Protein AF-A0A1C6AU62-F1 (afdb_monomer_lite)

Sequence (198 aa):
MIYYNDHFFERFDVLFGKKSSIVAGEEYPLGYFAAEAMELDAVVLEELKKLTQQASQEFDMFLTARTASGAGMAIQALDRAWELVMQLPLYNKIPYREGRGSSVSGIVRELRSDEQKLDRMLTVGTAENETLRRWHGIYDRLADDLQRFRYDTDDMLTDYFEELPSRRPEAYAAAFEACRNPSGRSICRPRTKRILRT

Radius of gyration: 20.96 Å; chains: 1; bounding box: 56×52×52 Å

pLDDT: mean 78.69, std 16.53, range [23.28, 97.0]

Foldseek 3Di:
DDPCPVQLDDDWDWDDDPQWIAGQNDTGGPCPLVLQLLPDDPVLLVVLLVLLQQLLVLVVVCLVVVDPVSLVSNLVSQLVSVVSVCVHRSNVRHDDDPPDGDSNSVVSVVCNVDVVLSVLCPDPPHPNVVVVVVVSVCSNCVSVVSVVSNVVVVLQCCQQPVPFPDPDPVSVSVLVVLVVDPPSVPRGDGDPPPPPDD

Structure (mmCIF, N/CA/C/O backbone):
data_AF-A0A1C6AU62-F1
#
_entry.id   AF-A0A1C6AU62-F1
#
loop_
_atom_site.group_PDB
_atom_site.id
_atom_site.type_symbol
_atom_site.label_atom_id
_atom_site.label_alt_id
_atom_site.label_comp_id
_atom_site.label_asym_id
_atom_site.label_entity_id
_atom_site.label_seq_id
_atom_site.pdbx_PDB_ins_code
_atom_site.Cartn_x
_atom_site.Cartn_y
_atom_site.Cartn_z
_atom_site.occupancy
_atom_site.B_iso_or_equiv
_atom_site.auth_seq_id
_atom_site.auth_comp_id
_atom_site.auth_asym_id
_atom_site.auth_atom_id
_atom_site.pdbx_PDB_model_num
ATOM 1 N N . MET A 1 1 ? -12.171 -11.028 -22.641 1.00 24.17 1 MET A N 1
ATOM 2 C CA . MET A 1 1 ? -10.867 -11.699 -22.462 1.00 24.17 1 MET A CA 1
ATOM 3 C C . MET A 1 1 ? -10.330 -11.229 -21.117 1.00 24.17 1 MET A C 1
ATOM 5 O O . MET A 1 1 ? -10.070 -10.044 -20.983 1.00 24.17 1 MET A O 1
ATOM 9 N N . ILE A 1 2 ? -10.327 -12.089 -20.095 1.00 23.28 2 ILE A N 1
ATOM 10 C CA . ILE A 1 2 ? -9.870 -11.739 -18.740 1.00 23.28 2 ILE A CA 1
ATOM 11 C C . ILE A 1 2 ? -8.409 -12.171 -18.664 1.00 23.28 2 ILE A C 1
ATOM 13 O O . ILE A 1 2 ? -8.118 -13.364 -18.678 1.00 23.28 2 ILE A O 1
ATOM 17 N N . TYR A 1 3 ? -7.497 -11.203 -18.682 1.00 33.25 3 TYR A N 1
ATOM 18 C CA . TYR A 1 3 ? -6.073 -11.462 -18.524 1.00 33.25 3 TYR A CA 1
ATOM 19 C C . TYR A 1 3 ? -5.795 -11.620 -17.025 1.00 33.25 3 TYR A C 1
ATOM 21 O O . TYR A 1 3 ? -5.756 -10.642 -16.280 1.00 33.25 3 TYR A O 1
ATOM 29 N N . TYR A 1 4 ? -5.686 -12.865 -16.567 1.00 35.50 4 TYR A N 1
ATOM 30 C CA . TYR A 1 4 ? -5.306 -13.184 -15.194 1.00 35.50 4 TYR A CA 1
ATOM 31 C C . TYR A 1 4 ? -3.801 -12.978 -15.032 1.00 35.50 4 TYR A C 1
ATOM 33 O O . TYR A 1 4 ? -3.006 -13.884 -15.262 1.00 35.50 4 TYR A O 1
ATOM 41 N N . ASN A 1 5 ? -3.399 -11.769 -14.641 1.00 39.16 5 ASN A N 1
ATOM 42 C CA . ASN A 1 5 ? -2.033 -11.501 -14.200 1.00 39.16 5 ASN A CA 1
ATOM 43 C C . ASN A 1 5 ? -1.899 -11.802 -12.693 1.00 39.16 5 ASN A C 1
ATOM 45 O O . ASN A 1 5 ? -1.511 -10.950 -11.898 1.00 39.16 5 ASN A O 1
ATOM 49 N N . ASP A 1 6 ? -2.301 -13.013 -12.300 1.00 47.19 6 ASP A N 1
ATOM 50 C CA . ASP A 1 6 ? -2.429 -13.466 -10.904 1.00 47.19 6 ASP A CA 1
ATOM 51 C C . ASP A 1 6 ? -1.098 -13.927 -10.289 1.00 47.19 6 ASP A C 1
ATOM 53 O O . ASP A 1 6 ? -1.059 -14.400 -9.157 1.00 47.19 6 ASP A O 1
ATOM 57 N N . HIS A 1 7 ? 0.005 -13.822 -11.033 1.00 49.00 7 HIS A N 1
ATOM 58 C CA . HIS A 1 7 ? 1.317 -14.296 -10.587 1.00 49.00 7 HIS A CA 1
ATOM 59 C C . HIS A 1 7 ? 2.214 -13.205 -10.000 1.00 49.00 7 HIS A C 1
ATOM 61 O O . HIS A 1 7 ? 3.145 -13.539 -9.273 1.00 49.00 7 HIS A O 1
ATOM 67 N N . PHE A 1 8 ? 1.936 -11.926 -10.270 1.00 50.69 8 PHE A N 1
ATOM 68 C CA . PHE A 1 8 ? 2.782 -10.826 -9.789 1.00 50.69 8 PHE A CA 1
ATOM 69 C C . PHE A 1 8 ? 2.340 -10.231 -8.463 1.00 50.69 8 PHE A C 1
ATOM 71 O O . PHE A 1 8 ? 3.161 -9.689 -7.731 1.00 50.69 8 PHE A O 1
ATOM 78 N N . PHE A 1 9 ? 1.042 -10.279 -8.178 1.00 58.62 9 PHE A N 1
ATOM 79 C CA . PHE A 1 9 ? 0.461 -9.528 -7.077 1.00 58.62 9 PHE A CA 1
ATOM 80 C C . PHE A 1 9 ? -0.228 -10.488 -6.138 1.00 58.62 9 PHE A C 1
ATOM 82 O O . PHE A 1 9 ? -1.177 -11.174 -6.519 1.00 58.62 9 PHE A O 1
ATOM 89 N N . GLU A 1 10 ? 0.261 -10.526 -4.905 1.00 63.56 10 GLU A N 1
ATOM 90 C CA . GLU A 1 10 ? -0.444 -11.205 -3.836 1.00 63.56 10 GLU A CA 1
ATOM 91 C C . GLU A 1 10 ? -1.793 -10.527 -3.642 1.00 63.56 10 GLU A C 1
ATOM 93 O O . GLU A 1 10 ? -1.899 -9.317 -3.434 1.00 63.56 10 GLU A O 1
ATOM 98 N N . ARG A 1 11 ? -2.841 -11.330 -3.790 1.00 67.75 11 ARG A N 1
ATOM 99 C CA . ARG A 1 11 ? -4.204 -10.932 -3.492 1.00 67.75 11 ARG A CA 1
ATOM 100 C C . ARG A 1 11 ? -4.603 -11.591 -2.196 1.00 67.75 11 ARG A C 1
ATOM 102 O O . ARG A 1 11 ? -4.317 -12.765 -1.969 1.00 67.75 11 ARG A O 1
ATOM 109 N N . PHE A 1 12 ? -5.299 -10.826 -1.386 1.00 75.12 12 PHE A N 1
ATOM 110 C CA . PHE A 1 12 ? -5.992 -11.323 -0.223 1.00 75.12 12 PHE A CA 1
ATOM 111 C C . PHE A 1 12 ? -7.409 -10.773 -0.271 1.00 75.12 12 PHE A C 1
ATOM 113 O O . PHE A 1 12 ? -7.645 -9.667 -0.762 1.00 75.12 12 PHE A O 1
ATOM 120 N N . ASP A 1 13 ? -8.339 -11.559 0.248 1.00 79.31 13 ASP A N 1
ATOM 121 C CA . ASP A 1 13 ? -9.727 -11.155 0.366 1.00 79.31 13 ASP A CA 1
ATOM 122 C C . ASP A 1 13 ? -10.016 -10.756 1.810 1.00 79.31 13 ASP A C 1
ATOM 124 O O . ASP A 1 13 ? -9.554 -11.390 2.764 1.00 79.31 13 ASP A O 1
ATOM 128 N N . VAL A 1 14 ? -10.812 -9.700 1.958 1.00 83.38 14 VAL A N 1
ATOM 129 C CA . VAL A 1 14 ? -11.384 -9.288 3.237 1.00 83.38 14 VAL A CA 1
ATOM 130 C C . VAL A 1 14 ? -12.896 -9.343 3.105 1.00 83.38 14 VAL A C 1
ATOM 132 O O . VAL A 1 14 ? -13.476 -8.671 2.250 1.00 83.38 14 VAL A O 1
ATOM 135 N N . LEU A 1 15 ? -13.547 -10.140 3.950 1.00 87.38 15 LEU A N 1
ATOM 136 C CA . LEU A 1 15 ? -15.006 -10.225 3.976 1.00 87.38 15 LEU A CA 1
ATOM 137 C C . LEU A 1 15 ? -15.541 -9.280 5.047 1.00 87.38 15 LEU A C 1
ATOM 139 O O . LEU A 1 15 ? -15.222 -9.435 6.221 1.00 87.38 15 LEU A O 1
ATOM 143 N N . PHE A 1 16 ? -16.380 -8.321 4.661 1.00 86.44 16 PHE A N 1
ATOM 144 C CA . PHE A 1 16 ? -16.980 -7.369 5.596 1.00 86.44 16 PHE A CA 1
ATOM 145 C C . PHE A 1 16 ? -18.380 -7.819 6.022 1.00 86.44 16 PHE A C 1
ATOM 147 O O . PHE A 1 16 ? -19.302 -7.913 5.211 1.00 86.44 16 PHE A O 1
ATOM 154 N N . GLY A 1 17 ? -18.543 -8.076 7.317 1.00 83.06 17 GLY A N 1
ATOM 155 C CA . GLY A 1 17 ? -19.823 -8.287 7.979 1.00 83.06 17 GLY A CA 1
ATOM 156 C C . GLY A 1 17 ? -20.376 -6.999 8.600 1.00 83.06 17 GLY A C 1
ATOM 157 O O . GLY A 1 17 ? -19.818 -5.912 8.476 1.00 83.06 17 GLY A O 1
ATOM 158 N N . LYS A 1 18 ? -21.502 -7.110 9.319 1.00 80.75 18 LYS A N 1
ATOM 159 C CA . LYS A 1 18 ? -22.132 -5.950 9.986 1.00 80.75 18 LYS A CA 1
ATOM 160 C C . LYS A 1 18 ? -21.333 -5.413 11.178 1.00 80.75 18 LYS A C 1
ATOM 162 O O . LYS A 1 18 ? -21.496 -4.244 11.512 1.00 80.75 18 LYS A O 1
ATOM 167 N N . LYS A 1 19 ? -20.574 -6.279 11.853 1.00 82.88 19 LYS A N 1
ATOM 168 C CA . LYS A 1 19 ? -19.853 -5.982 13.106 1.00 82.88 19 LYS A CA 1
ATOM 169 C C . LYS A 1 19 ? -18.391 -6.421 13.082 1.00 82.88 19 LYS A C 1
ATOM 171 O O . LYS A 1 19 ? -17.657 -6.127 14.019 1.00 82.88 19 LYS A O 1
ATOM 176 N N . SER A 1 20 ? -17.981 -7.107 12.026 1.00 87.62 20 SER A N 1
ATOM 177 C CA . SER A 1 20 ? -16.675 -7.736 11.918 1.00 87.62 20 SER A CA 1
ATOM 178 C C . SER A 1 20 ? -16.180 -7.744 10.479 1.00 87.62 20 SER A C 1
ATOM 180 O O . SER A 1 20 ? -16.952 -7.555 9.536 1.00 87.62 20 SER A O 1
ATOM 182 N N . SER A 1 21 ? -14.883 -7.960 10.324 1.00 89.12 21 SER A N 1
ATOM 183 C CA . SER A 1 21 ? -14.219 -8.286 9.069 1.00 89.12 21 SER A CA 1
ATOM 184 C C . SER A 1 21 ? -13.483 -9.611 9.227 1.00 89.12 21 SER A C 1
ATOM 186 O O . SER A 1 21 ? -12.813 -9.804 10.238 1.00 89.12 21 SER A O 1
ATOM 188 N N . ILE A 1 22 ? -13.569 -10.493 8.236 1.00 90.25 22 ILE A N 1
ATOM 189 C CA . ILE A 1 22 ? -12.797 -11.736 8.200 1.00 90.25 22 ILE A CA 1
ATOM 190 C C . ILE A 1 22 ? -11.578 -11.512 7.311 1.00 90.25 22 ILE A C 1
ATOM 192 O O . ILE A 1 22 ? -11.728 -11.151 6.141 1.00 90.25 22 ILE A O 1
ATOM 196 N N . VAL A 1 23 ? -10.390 -11.732 7.867 1.00 88.81 23 VAL A N 1
ATOM 197 C CA . VAL A 1 23 ? -9.098 -11.618 7.181 1.00 88.81 23 VAL A CA 1
ATOM 198 C C . VAL A 1 23 ? -8.341 -12.913 7.409 1.00 88.81 23 VAL A C 1
ATOM 200 O O . VAL A 1 23 ? -8.191 -13.341 8.547 1.00 88.81 23 VAL A O 1
ATOM 203 N N . ALA A 1 24 ? -7.881 -13.548 6.329 1.00 85.81 24 ALA A N 1
ATOM 204 C CA . ALA A 1 24 ? -7.150 -14.816 6.400 1.00 85.81 24 ALA A CA 1
ATOM 205 C C . ALA A 1 24 ? -7.873 -15.941 7.178 1.00 85.81 24 ALA A C 1
ATOM 207 O O . ALA A 1 24 ? -7.235 -16.815 7.752 1.00 85.81 24 ALA A O 1
ATOM 208 N N . GLY A 1 25 ? -9.211 -15.932 7.181 1.00 86.62 25 GLY A N 1
ATOM 209 C CA . GLY A 1 25 ? -10.031 -16.906 7.911 1.00 86.62 25 GLY A CA 1
ATOM 210 C C . GLY A 1 25 ? -10.302 -16.546 9.375 1.00 86.62 25 GLY A C 1
ATOM 211 O O . GLY A 1 25 ? -11.155 -17.178 9.989 1.00 86.62 25 GLY A O 1
ATOM 212 N N . GLU A 1 26 ? -9.662 -15.500 9.899 1.00 91.00 26 GLU A N 1
ATOM 213 C CA . GLU A 1 26 ? -9.833 -15.022 11.271 1.00 91.00 26 GLU A CA 1
ATOM 214 C C . GLU A 1 26 ? -10.801 -13.833 11.328 1.00 91.00 26 GLU A C 1
ATOM 216 O O . GLU A 1 26 ? -10.785 -12.954 10.461 1.00 91.00 26 GLU A O 1
ATOM 221 N N . GLU A 1 27 ? -11.660 -13.796 12.349 1.00 93.50 27 GLU A N 1
ATOM 222 C CA . GLU A 1 27 ? -12.654 -12.736 12.540 1.00 93.50 27 GLU A CA 1
ATOM 223 C C . GLU A 1 27 ? -12.108 -11.608 13.430 1.00 93.50 27 GLU A C 1
ATOM 225 O O . GLU A 1 27 ? -11.666 -11.831 14.555 1.00 93.50 27 GLU A O 1
ATOM 230 N N . TYR A 1 28 ? -12.199 -10.371 12.941 1.00 88.94 28 TYR A N 1
ATOM 231 C CA . TYR A 1 28 ? -11.786 -9.158 13.647 1.00 88.94 28 TYR A CA 1
ATOM 232 C C . TYR A 1 28 ? -12.972 -8.204 13.812 1.00 88.94 28 TYR A C 1
ATOM 234 O O . TYR A 1 28 ? -13.786 -8.096 12.892 1.00 88.94 28 TYR A O 1
ATOM 242 N N . PRO A 1 29 ? -13.085 -7.454 14.924 1.00 87.69 29 PRO A N 1
ATOM 243 C CA . PRO A 1 29 ? -14.084 -6.397 15.052 1.00 87.69 29 PRO A CA 1
ATOM 244 C C . PRO A 1 29 ? -13.974 -5.367 13.923 1.00 87.69 29 PRO A C 1
ATOM 246 O O . PRO A 1 29 ? -12.875 -5.006 13.493 1.00 87.69 29 PRO A O 1
ATOM 249 N N . LEU A 1 30 ? -15.111 -4.857 13.447 1.00 82.75 30 LEU A N 1
ATOM 250 C CA . LEU A 1 30 ? -15.108 -3.811 12.427 1.00 82.75 30 LEU A CA 1
ATOM 251 C C . LEU A 1 30 ? -14.364 -2.577 12.961 1.00 82.75 30 LEU A C 1
ATOM 253 O O . LEU A 1 30 ? -14.627 -2.119 14.069 1.00 82.75 30 LEU A O 1
ATOM 257 N N . GLY A 1 31 ? -13.434 -2.047 12.166 1.00 80.12 31 GLY A N 1
ATOM 258 C CA . GLY A 1 31 ? -12.583 -0.924 12.568 1.00 80.12 31 GLY A CA 1
ATOM 259 C C . GLY A 1 31 ? -11.305 -1.319 13.314 1.00 80.12 31 GLY A C 1
ATOM 260 O O . GLY A 1 31 ? -10.477 -0.445 13.539 1.00 80.12 31 GLY A O 1
ATOM 261 N N . TYR A 1 32 ? -11.086 -2.605 13.625 1.00 84.38 32 TYR A N 1
ATOM 262 C CA . TYR A 1 32 ? -9.860 -3.079 14.282 1.00 84.38 32 TYR A CA 1
ATOM 263 C C . TYR A 1 32 ? -8.587 -2.626 13.545 1.00 84.38 32 TYR A C 1
ATOM 265 O O . TYR A 1 32 ? -7.752 -1.935 14.117 1.00 84.38 32 TYR A O 1
ATOM 273 N N . PHE A 1 33 ? -8.476 -2.915 12.245 1.00 88.56 33 PHE A N 1
ATOM 274 C CA . PHE A 1 33 ? -7.304 -2.519 11.451 1.00 88.56 33 PHE A CA 1
ATOM 275 C C . PHE A 1 33 ? -7.169 -1.007 11.264 1.00 88.56 33 PHE A C 1
ATOM 277 O O . PHE A 1 33 ? -6.055 -0.509 11.139 1.00 88.56 33 PHE A O 1
ATOM 284 N N . ALA A 1 34 ? -8.288 -0.277 11.262 1.00 86.50 34 ALA A N 1
ATOM 285 C CA . ALA A 1 34 ? -8.260 1.179 11.228 1.00 86.50 34 ALA A CA 1
ATOM 286 C C . ALA A 1 34 ? -7.656 1.730 12.525 1.00 86.50 34 ALA A C 1
ATOM 288 O O . ALA A 1 34 ? -6.766 2.566 12.459 1.00 86.50 34 ALA A O 1
ATOM 289 N N . ALA A 1 35 ? -8.077 1.217 13.687 1.00 84.75 35 ALA A N 1
ATOM 290 C CA . ALA A 1 35 ? -7.512 1.599 14.979 1.00 84.75 35 ALA A CA 1
ATOM 291 C C . ALA A 1 35 ? -6.010 1.281 15.058 1.00 84.75 35 ALA A C 1
ATOM 293 O O . ALA A 1 35 ? -5.222 2.152 15.401 1.00 84.75 35 ALA A O 1
ATOM 294 N N . GLU A 1 36 ? -5.596 0.082 14.643 1.00 88.69 36 GLU A N 1
ATOM 295 C CA . GLU A 1 36 ? -4.174 -0.287 14.577 1.00 88.69 36 GLU A CA 1
ATOM 296 C C . GLU A 1 36 ? -3.375 0.647 13.649 1.00 88.69 36 GLU A C 1
ATOM 298 O O . GLU A 1 36 ? -2.263 1.053 13.977 1.00 88.69 36 GLU A O 1
ATOM 303 N N . ALA A 1 37 ? -3.939 1.041 12.500 1.00 90.56 37 ALA A N 1
ATOM 304 C CA . ALA A 1 37 ? -3.300 1.994 11.592 1.00 90.56 37 ALA A CA 1
ATOM 305 C C . ALA A 1 37 ? -3.186 3.407 12.190 1.00 90.56 37 ALA A C 1
ATOM 307 O O . ALA A 1 37 ? -2.226 4.121 11.892 1.00 90.56 37 ALA A O 1
ATOM 308 N N . MET A 1 38 ? -4.130 3.814 13.044 1.00 87.75 38 MET A N 1
ATOM 309 C CA . MET A 1 38 ? -4.076 5.101 13.746 1.00 87.75 38 MET A CA 1
ATOM 310 C C . MET A 1 38 ? -2.950 5.161 14.783 1.00 87.75 38 MET A C 1
ATOM 312 O O . MET A 1 38 ? -2.370 6.232 14.965 1.00 87.75 38 MET A O 1
ATOM 316 N N . GLU A 1 39 ? -2.600 4.027 15.392 1.00 88.31 39 GLU A N 1
ATOM 317 C CA . GLU A 1 39 ? -1.544 3.898 16.409 1.00 88.31 39 GLU A CA 1
ATOM 318 C C . GLU A 1 39 ? -0.129 3.747 15.819 1.00 88.31 39 GLU A C 1
ATOM 320 O O . GLU A 1 39 ? 0.851 3.664 16.558 1.00 88.31 39 GLU A O 1
ATOM 325 N N . LEU A 1 40 ? 0.016 3.729 14.488 1.00 89.94 40 LEU A N 1
ATOM 326 C CA . LEU A 1 40 ? 1.333 3.659 13.854 1.00 89.94 40 LEU A CA 1
ATOM 327 C C . LEU A 1 40 ? 2.200 4.874 14.205 1.00 89.94 40 LEU A C 1
ATOM 329 O O . LEU A 1 40 ? 1.793 6.031 14.036 1.00 89.94 40 LEU A O 1
ATOM 333 N N . ASP A 1 41 ? 3.440 4.607 14.614 1.00 90.75 41 ASP A N 1
ATOM 334 C CA . ASP A 1 41 ? 4.440 5.645 14.854 1.00 90.75 41 ASP A CA 1
ATOM 335 C C . ASP A 1 41 ? 4.717 6.431 13.558 1.00 90.75 41 ASP A C 1
ATOM 337 O O . ASP A 1 41 ? 4.787 5.865 12.461 1.00 90.75 41 ASP A O 1
ATOM 341 N N . ALA A 1 42 ? 4.885 7.748 13.679 1.00 90.19 42 ALA A N 1
ATOM 342 C CA . ALA A 1 42 ? 5.293 8.606 12.574 1.00 90.19 42 ALA A CA 1
ATOM 343 C C . ALA A 1 42 ? 6.613 8.132 11.942 1.00 90.19 42 ALA A C 1
ATOM 345 O O . ALA A 1 42 ? 6.739 8.155 10.719 1.00 90.19 42 ALA A O 1
ATOM 346 N N . VAL A 1 43 ? 7.546 7.605 12.745 1.00 94.56 43 VAL A N 1
ATOM 347 C CA . VAL A 1 43 ? 8.831 7.070 12.266 1.00 94.56 43 VAL A CA 1
ATOM 348 C C . VAL A 1 43 ? 8.632 5.900 11.295 1.00 94.56 43 VAL A C 1
ATOM 350 O O . VAL A 1 43 ? 9.360 5.782 10.310 1.00 94.56 43 VAL A O 1
ATOM 353 N N . VAL A 1 44 ? 7.619 5.053 11.522 1.00 93.88 44 VAL A N 1
ATOM 354 C CA . VAL A 1 44 ? 7.297 3.936 10.617 1.00 93.88 44 VAL A CA 1
ATOM 355 C C . VAL A 1 44 ? 6.787 4.457 9.274 1.00 93.88 44 VAL A C 1
ATOM 357 O O . VAL A 1 44 ? 7.181 3.936 8.232 1.00 93.88 44 VAL A O 1
ATOM 360 N N . LEU A 1 45 ? 5.951 5.502 9.275 1.00 92.50 45 LEU A N 1
ATOM 361 C CA . LEU A 1 45 ? 5.456 6.115 8.038 1.00 92.50 45 LEU A CA 1
ATOM 362 C C . LEU A 1 45 ? 6.565 6.817 7.248 1.00 92.50 45 LEU A C 1
ATOM 364 O O . LEU A 1 45 ? 6.598 6.716 6.021 1.00 92.50 45 LEU A O 1
ATOM 368 N N . GLU A 1 46 ? 7.477 7.507 7.935 1.00 95.44 46 GLU A N 1
ATOM 369 C CA . GLU A 1 46 ? 8.624 8.168 7.307 1.00 95.44 46 GLU A CA 1
ATOM 370 C C . GLU A 1 46 ? 9.575 7.158 6.653 1.00 95.44 46 GLU A C 1
ATOM 372 O O . GLU A 1 46 ? 9.962 7.338 5.494 1.00 95.44 46 GLU A O 1
ATOM 377 N N . GLU A 1 47 ? 9.915 6.068 7.351 1.00 97.00 47 GLU A N 1
ATOM 378 C CA . GLU A 1 47 ? 10.756 5.015 6.771 1.00 97.00 47 GLU A CA 1
ATOM 379 C C . GLU A 1 47 ? 10.019 4.285 5.641 1.00 97.00 47 GLU A C 1
ATOM 381 O O . GLU A 1 47 ? 10.627 4.038 4.601 1.00 97.00 47 GLU A O 1
ATOM 386 N N . LEU A 1 48 ? 8.712 4.019 5.766 1.00 95.38 48 LEU A N 1
ATOM 387 C CA . LEU A 1 48 ? 7.919 3.441 4.676 1.00 95.38 48 LEU A CA 1
ATOM 388 C C . LEU A 1 48 ? 7.983 4.314 3.425 1.00 95.38 48 LEU A C 1
ATOM 390 O O . LEU A 1 48 ? 8.306 3.804 2.357 1.00 95.38 48 LEU A O 1
ATOM 394 N N . LYS A 1 49 ? 7.756 5.624 3.563 1.00 95.62 49 LYS A N 1
ATOM 395 C CA . LYS A 1 49 ? 7.829 6.578 2.451 1.00 95.62 49 LYS A CA 1
ATOM 396 C C . LYS A 1 49 ? 9.197 6.575 1.783 1.00 95.62 49 LYS A C 1
ATOM 398 O O . LYS A 1 49 ? 9.295 6.521 0.560 1.00 95.62 49 LYS A O 1
ATOM 403 N N . LYS A 1 50 ? 10.261 6.619 2.580 1.00 96.38 50 LYS A N 1
ATOM 404 C CA . LYS A 1 50 ? 11.636 6.584 2.077 1.00 96.38 50 LYS A CA 1
ATOM 405 C C . LYS A 1 50 ? 11.926 5.289 1.318 1.00 96.38 50 LYS A C 1
ATOM 407 O O . LYS A 1 50 ? 12.513 5.336 0.238 1.00 96.38 50 LYS A O 1
ATOM 412 N N . LEU A 1 51 ? 11.523 4.142 1.865 1.00 95.75 51 LEU A N 1
ATOM 413 C CA . LEU A 1 51 ? 11.774 2.840 1.254 1.00 95.75 51 LEU A CA 1
ATOM 414 C C . LEU A 1 51 ? 10.957 2.633 -0.024 1.00 95.75 51 LEU A C 1
ATOM 416 O O . LEU A 1 51 ? 11.520 2.169 -1.014 1.00 95.75 51 LEU A O 1
ATOM 420 N N . THR A 1 52 ? 9.675 3.011 -0.049 1.00 93.31 52 THR A N 1
ATOM 421 C CA . THR A 1 52 ? 8.852 2.890 -1.263 1.00 93.31 52 THR A CA 1
ATOM 422 C C . THR A 1 52 ? 9.334 3.827 -2.368 1.00 93.31 52 THR A C 1
ATOM 424 O O . THR A 1 52 ? 9.406 3.403 -3.518 1.00 93.31 52 THR A O 1
ATOM 427 N N . GLN A 1 53 ? 9.764 5.051 -2.034 1.00 94.44 53 GLN A N 1
ATOM 428 C CA . GLN A 1 53 ? 10.373 5.976 -2.999 1.00 94.44 53 GLN A CA 1
ATOM 429 C C . GLN A 1 53 ? 11.692 5.443 -3.564 1.00 94.44 53 GLN A C 1
ATOM 431 O O . GLN A 1 53 ? 11.916 5.509 -4.771 1.00 94.44 53 GLN A O 1
ATOM 436 N N . GLN A 1 54 ? 12.563 4.895 -2.713 1.00 95.25 54 GLN A N 1
ATOM 437 C CA . GLN A 1 54 ? 13.811 4.290 -3.174 1.00 95.25 54 GLN A CA 1
ATOM 438 C C . GLN A 1 54 ? 13.534 3.086 -4.085 1.00 95.25 54 GLN A C 1
ATOM 440 O O . GLN A 1 54 ? 14.135 2.964 -5.148 1.00 95.25 54 GLN A O 1
ATOM 445 N N . ALA A 1 55 ? 12.602 2.214 -3.700 1.00 93.12 55 ALA A N 1
ATOM 446 C CA . ALA A 1 55 ? 12.217 1.061 -4.505 1.00 93.12 55 ALA A CA 1
ATOM 447 C C . ALA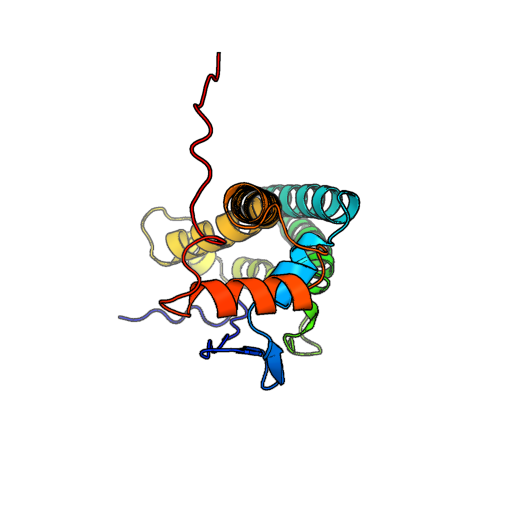 A 1 55 ? 11.635 1.464 -5.869 1.00 93.12 55 ALA A C 1
ATOM 449 O O . ALA A 1 55 ? 12.001 0.867 -6.878 1.00 93.12 55 ALA A O 1
ATOM 450 N N . SER A 1 56 ? 10.795 2.501 -5.900 1.00 93.12 56 SER A N 1
ATOM 451 C CA . SER A 1 56 ? 10.223 3.100 -7.114 1.00 93.12 56 SER A CA 1
ATOM 452 C C . SER A 1 56 ? 11.321 3.601 -8.066 1.00 93.12 56 SER A C 1
ATOM 454 O O . SER A 1 56 ? 11.377 3.209 -9.232 1.00 93.12 56 SER A O 1
ATOM 456 N N . GLN A 1 57 ? 12.297 4.353 -7.543 1.00 94.75 57 GLN A N 1
ATOM 457 C CA . GLN A 1 57 ? 13.435 4.861 -8.323 1.00 94.75 57 GLN A CA 1
ATOM 458 C C . GLN A 1 57 ? 14.302 3.744 -8.918 1.00 94.75 57 GLN A C 1
ATOM 460 O O . GLN A 1 57 ? 14.645 3.784 -10.101 1.00 94.75 57 GLN A O 1
ATOM 465 N N . GLU A 1 58 ? 14.659 2.742 -8.112 1.00 95.56 58 GLU A N 1
ATOM 466 C CA . GLU A 1 58 ? 15.472 1.612 -8.574 1.00 95.56 58 GLU A CA 1
ATOM 467 C C . GLU A 1 58 ? 14.717 0.756 -9.598 1.00 95.56 58 GLU A C 1
ATOM 469 O O . GLU A 1 58 ? 15.300 0.265 -10.569 1.00 95.56 58 GLU A O 1
ATOM 474 N N . PHE A 1 59 ? 13.403 0.607 -9.420 1.00 92.81 59 PHE A N 1
ATOM 475 C CA . PHE A 1 59 ? 12.557 -0.110 -10.362 1.00 92.81 59 PHE A CA 1
ATOM 476 C C . PHE A 1 59 ? 12.469 0.611 -11.713 1.00 92.81 59 PHE A C 1
ATOM 478 O O . PHE A 1 59 ? 12.713 -0.015 -12.746 1.00 92.81 59 PHE A O 1
ATOM 485 N N . ASP A 1 60 ? 12.230 1.923 -11.728 1.00 92.81 60 ASP A N 1
ATOM 486 C CA . ASP A 1 60 ? 12.232 2.731 -12.955 1.00 92.81 60 ASP A CA 1
ATOM 487 C C . ASP A 1 60 ? 13.597 2.706 -13.663 1.00 92.81 60 ASP A C 1
ATOM 489 O O . ASP A 1 60 ? 13.680 2.602 -14.897 1.00 92.81 60 ASP A O 1
ATOM 493 N N . MET A 1 61 ? 14.688 2.740 -12.889 1.00 93.69 61 MET A N 1
ATOM 494 C CA . MET A 1 61 ? 16.040 2.609 -13.428 1.00 93.69 61 MET A CA 1
ATOM 495 C C . MET A 1 61 ? 16.247 1.241 -14.085 1.00 93.69 61 MET A C 1
ATOM 497 O O . MET A 1 61 ? 16.785 1.171 -15.192 1.00 93.69 61 MET A O 1
ATOM 501 N N . PHE A 1 62 ? 15.781 0.157 -13.458 1.00 92.62 62 PHE A N 1
ATOM 502 C CA . PHE A 1 62 ? 15.804 -1.179 -14.052 1.00 92.62 62 PHE A CA 1
ATOM 503 C C . PHE A 1 62 ? 14.993 -1.247 -15.352 1.00 92.62 62 PHE A C 1
ATOM 505 O O . PHE A 1 62 ? 15.509 -1.747 -16.353 1.00 92.62 62 PHE A O 1
ATOM 512 N N . LEU A 1 63 ? 13.765 -0.721 -15.370 1.00 90.06 63 LEU A N 1
ATOM 513 C CA . LEU A 1 63 ? 12.914 -0.723 -16.566 1.00 90.06 63 LEU A CA 1
ATOM 514 C C . LEU A 1 63 ? 13.561 0.024 -17.743 1.00 90.06 63 LEU A C 1
ATOM 516 O O . LEU A 1 63 ? 13.405 -0.381 -18.898 1.00 90.06 63 LEU A O 1
ATOM 520 N N . THR A 1 64 ? 14.317 1.083 -17.444 1.00 90.81 64 THR A N 1
ATOM 521 C CA . THR A 1 64 ? 15.016 1.903 -18.441 1.00 90.81 64 THR A CA 1
ATOM 522 C C . THR A 1 64 ? 16.316 1.254 -18.917 1.00 90.81 64 THR A C 1
ATOM 524 O O . THR A 1 64 ? 16.539 1.118 -20.118 1.00 90.81 64 THR A O 1
ATOM 527 N N . ALA A 1 65 ? 17.190 0.856 -17.990 1.00 90.50 65 ALA A N 1
ATOM 528 C CA . ALA A 1 65 ? 18.537 0.380 -18.305 1.00 90.50 65 ALA A CA 1
ATOM 529 C C . ALA A 1 65 ? 18.579 -1.106 -18.693 1.00 90.50 65 ALA A C 1
ATOM 531 O O . ALA A 1 65 ? 19.485 -1.526 -19.411 1.00 90.50 65 ALA A O 1
ATOM 532 N N . ARG A 1 66 ? 17.625 -1.907 -18.200 1.00 87.50 66 ARG A N 1
ATOM 533 C CA . ARG A 1 66 ? 17.473 -3.349 -18.466 1.00 87.50 66 ARG A CA 1
ATOM 534 C C . ARG A 1 66 ? 18.724 -4.186 -18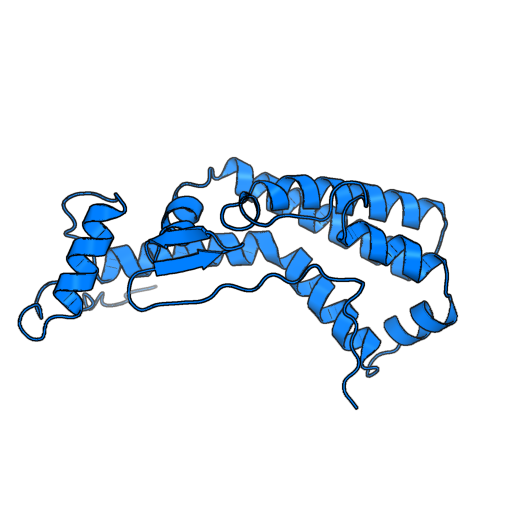.157 1.00 87.50 66 ARG A C 1
ATOM 536 O O . ARG A 1 66 ? 18.926 -5.263 -18.714 1.00 87.50 66 ARG A O 1
ATOM 543 N N . THR A 1 67 ? 19.583 -3.709 -17.256 1.00 88.75 67 THR A N 1
ATOM 544 C CA . THR A 1 67 ? 20.832 -4.390 -16.899 1.00 88.75 67 THR A CA 1
ATOM 545 C C . THR A 1 67 ? 20.628 -5.400 -15.773 1.00 88.75 67 THR A C 1
ATOM 547 O O . THR A 1 67 ? 19.756 -5.259 -14.913 1.00 88.75 67 THR A O 1
ATOM 550 N N . ALA A 1 68 ? 21.490 -6.420 -15.729 1.00 86.38 68 ALA A N 1
ATOM 551 C CA . ALA A 1 68 ? 21.488 -7.397 -14.642 1.00 86.38 68 ALA A CA 1
ATOM 552 C C . ALA A 1 68 ? 21.781 -6.758 -13.270 1.00 86.38 68 ALA A C 1
ATOM 554 O O . ALA A 1 68 ? 21.224 -7.209 -12.270 1.00 86.38 68 ALA A O 1
ATOM 555 N N . SER A 1 69 ? 22.627 -5.722 -13.224 1.00 90.19 69 SER A N 1
ATOM 556 C CA . SER A 1 69 ? 22.916 -4.966 -12.001 1.00 90.19 69 SER A CA 1
ATOM 557 C C . SER A 1 69 ? 21.716 -4.134 -11.549 1.00 90.19 69 SER A C 1
ATOM 559 O O . SER A 1 69 ? 21.350 -4.221 -10.380 1.00 90.19 69 SER A O 1
ATOM 561 N N . GLY A 1 70 ? 21.051 -3.420 -12.466 1.00 91.62 70 GLY A N 1
ATOM 562 C CA . GLY A 1 70 ? 19.831 -2.665 -12.164 1.00 91.62 70 GLY A CA 1
ATOM 563 C C . GLY A 1 70 ? 18.709 -3.567 -11.648 1.00 91.62 70 GLY A C 1
ATOM 564 O O . GLY A 1 70 ? 18.068 -3.252 -10.653 1.00 91.62 70 GLY A O 1
ATOM 565 N N . ALA A 1 71 ? 18.547 -4.756 -12.238 1.00 90.81 71 ALA A N 1
ATOM 566 C CA . ALA A 1 71 ? 17.610 -5.761 -11.733 1.00 90.81 71 ALA A CA 1
ATOM 567 C C . ALA A 1 71 ? 17.930 -6.181 -10.285 1.00 90.81 71 ALA A C 1
ATOM 569 O O . ALA A 1 71 ? 17.029 -6.335 -9.466 1.00 90.81 71 ALA A O 1
ATOM 570 N N . GLY A 1 72 ? 19.214 -6.366 -9.960 1.00 92.12 72 GLY A N 1
ATOM 571 C CA . GLY A 1 72 ? 19.648 -6.702 -8.604 1.00 92.12 72 GLY A CA 1
ATOM 572 C C . GLY A 1 72 ? 19.334 -5.600 -7.591 1.00 92.12 72 GLY A C 1
ATOM 573 O O . GLY A 1 72 ? 18.843 -5.903 -6.506 1.00 92.12 72 GLY A O 1
ATOM 574 N N . MET A 1 73 ? 19.563 -4.337 -7.959 1.00 95.12 73 MET A N 1
ATOM 575 C CA . MET A 1 73 ? 19.264 -3.179 -7.107 1.00 95.12 73 MET A CA 1
ATOM 576 C C . MET A 1 73 ? 17.757 -3.005 -6.890 1.00 95.12 73 MET A C 1
ATOM 578 O O . MET A 1 73 ? 17.320 -2.884 -5.746 1.00 95.12 73 MET A O 1
ATOM 582 N N . ALA A 1 74 ? 16.958 -3.110 -7.956 1.00 93.44 74 ALA A N 1
ATOM 583 C CA . ALA A 1 74 ? 15.501 -3.062 -7.867 1.00 93.44 74 ALA A CA 1
ATOM 584 C C . ALA A 1 74 ? 14.948 -4.162 -6.949 1.00 93.44 74 ALA A C 1
ATOM 586 O O . ALA A 1 74 ? 14.122 -3.878 -6.087 1.00 93.44 74 ALA A O 1
ATOM 587 N N . ILE A 1 75 ? 15.438 -5.403 -7.075 1.00 92.12 75 ILE A N 1
ATOM 588 C CA . ILE A 1 75 ? 15.042 -6.512 -6.189 1.00 92.12 75 ILE A CA 1
ATOM 589 C C . ILE A 1 75 ? 15.342 -6.179 -4.726 1.00 92.12 75 ILE A C 1
ATOM 591 O O . ILE A 1 75 ? 14.457 -6.315 -3.891 1.00 92.12 75 ILE A O 1
ATOM 595 N N . GLN A 1 76 ? 16.556 -5.716 -4.415 1.00 93.00 76 GLN A N 1
ATOM 596 C CA . GLN A 1 76 ? 16.942 -5.398 -3.036 1.00 93.00 76 GLN A CA 1
ATOM 597 C C . GLN A 1 76 ? 16.079 -4.284 -2.434 1.00 93.00 76 GLN A C 1
ATOM 599 O O . GLN A 1 76 ? 15.652 -4.389 -1.284 1.00 93.00 76 GLN A O 1
ATOM 604 N N . ALA A 1 77 ? 15.814 -3.225 -3.200 1.00 94.25 77 ALA A N 1
ATOM 605 C CA . ALA A 1 77 ? 15.006 -2.108 -2.729 1.00 94.25 77 ALA A CA 1
ATOM 606 C C . ALA A 1 77 ? 13.535 -2.513 -2.525 1.00 94.25 77 ALA A C 1
ATOM 608 O O . ALA A 1 77 ? 12.953 -2.197 -1.487 1.00 94.25 77 ALA A O 1
ATOM 609 N N . LEU A 1 78 ? 12.962 -3.271 -3.467 1.00 90.94 78 LEU A N 1
ATOM 610 C CA . LEU A 1 78 ? 11.599 -3.803 -3.375 1.00 90.94 78 LEU A CA 1
ATOM 611 C C . LEU A 1 78 ? 11.435 -4.791 -2.214 1.00 90.94 78 LEU A C 1
ATOM 613 O O . LEU A 1 78 ? 10.440 -4.718 -1.497 1.00 90.94 78 LEU A O 1
ATOM 617 N N . ASP A 1 79 ? 12.398 -5.693 -2.003 1.00 89.69 79 ASP A N 1
ATOM 618 C CA . ASP A 1 79 ? 12.381 -6.644 -0.884 1.00 89.69 79 ASP A CA 1
ATOM 619 C C . ASP A 1 79 ? 12.392 -5.896 0.458 1.00 89.69 79 ASP A C 1
ATOM 621 O O . ASP A 1 79 ? 11.546 -6.149 1.313 1.00 89.69 79 ASP A O 1
ATOM 625 N N . ARG A 1 80 ? 13.284 -4.910 0.616 1.00 92.31 80 ARG A N 1
ATOM 626 C CA . ARG A 1 80 ? 13.398 -4.129 1.855 1.00 92.31 80 ARG A CA 1
ATOM 627 C C . ARG A 1 80 ? 12.139 -3.318 2.163 1.00 92.31 80 ARG A C 1
ATOM 629 O O . ARG A 1 80 ? 11.704 -3.262 3.310 1.00 92.31 80 ARG A O 1
ATOM 636 N N . ALA A 1 81 ? 11.558 -2.667 1.159 1.00 91.94 81 ALA A N 1
ATOM 637 C CA . ALA A 1 81 ? 10.307 -1.941 1.339 1.00 91.94 81 ALA A CA 1
ATOM 638 C C . ALA A 1 81 ? 9.151 -2.908 1.661 1.00 91.94 81 ALA A C 1
ATOM 640 O O . ALA A 1 81 ? 8.351 -2.635 2.556 1.00 91.94 81 ALA A O 1
ATOM 641 N N . TRP A 1 82 ? 9.108 -4.079 1.015 1.00 88.94 82 TRP A N 1
ATOM 642 C CA . TRP A 1 82 ? 8.109 -5.111 1.294 1.00 88.94 82 TRP A CA 1
ATOM 643 C C . TRP A 1 82 ? 8.188 -5.655 2.724 1.00 88.94 82 TRP A C 1
ATOM 645 O O . TRP A 1 82 ? 7.155 -5.795 3.371 1.00 88.94 82 TRP A O 1
ATOM 655 N N . GLU A 1 83 ? 9.386 -5.885 3.265 1.00 90.00 83 GLU A N 1
ATOM 656 C CA . GLU A 1 83 ? 9.573 -6.313 4.661 1.00 90.00 83 GLU A CA 1
ATOM 657 C C . GLU A 1 83 ? 8.921 -5.364 5.676 1.00 90.00 83 GLU A C 1
ATOM 659 O O . GLU A 1 83 ? 8.431 -5.817 6.713 1.00 90.00 83 GLU A O 1
ATOM 664 N N . LEU A 1 84 ? 8.884 -4.060 5.386 1.00 92.38 84 LEU A N 1
ATOM 665 C CA . LEU A 1 84 ? 8.191 -3.088 6.227 1.00 92.38 84 LEU A CA 1
ATOM 666 C C . LEU A 1 84 ? 6.676 -3.101 5.990 1.00 92.38 84 LEU A C 1
ATOM 668 O O . LEU A 1 84 ? 5.912 -3.056 6.952 1.00 92.38 84 LEU A O 1
ATOM 672 N N . VAL A 1 85 ? 6.226 -3.229 4.735 1.00 90.00 85 VAL A N 1
ATOM 673 C CA . VAL A 1 85 ? 4.794 -3.380 4.406 1.00 90.00 85 VAL A CA 1
ATOM 674 C C . VAL A 1 85 ? 4.184 -4.565 5.148 1.00 90.00 85 VAL A C 1
ATOM 676 O O . VAL A 1 85 ? 3.110 -4.446 5.727 1.00 90.00 85 VAL A O 1
ATOM 679 N N . MET A 1 86 ? 4.908 -5.677 5.216 1.00 87.56 86 MET A N 1
ATOM 680 C CA . MET A 1 86 ? 4.514 -6.897 5.923 1.00 87.56 86 MET A CA 1
ATOM 681 C C . MET A 1 86 ? 4.284 -6.709 7.428 1.00 87.56 86 MET A C 1
ATOM 683 O O . MET A 1 86 ? 3.602 -7.520 8.052 1.00 87.56 86 MET A O 1
ATOM 687 N N . GLN A 1 87 ? 4.842 -5.653 8.021 1.00 90.75 87 GLN A N 1
ATOM 688 C CA . GLN A 1 87 ? 4.666 -5.329 9.437 1.00 90.75 87 GLN A CA 1
ATOM 689 C C . GLN A 1 87 ? 3.445 -4.438 9.685 1.00 90.75 87 GLN A C 1
ATOM 691 O O . GLN A 1 87 ? 2.975 -4.360 10.822 1.00 90.75 87 GLN A O 1
ATOM 696 N N . LEU A 1 88 ? 2.910 -3.792 8.642 1.00 91.62 88 LEU A N 1
ATOM 697 C CA . LEU A 1 88 ? 1.756 -2.910 8.763 1.00 91.62 88 LEU A CA 1
ATOM 698 C C . LEU A 1 88 ? 0.507 -3.682 9.231 1.00 91.62 88 LEU A C 1
ATOM 700 O O . LEU A 1 88 ? 0.363 -4.881 8.953 1.00 91.62 88 LEU A O 1
ATOM 704 N N . PRO A 1 89 ? -0.436 -3.001 9.911 1.00 90.69 89 PRO A N 1
ATOM 705 C CA . PRO A 1 89 ? -1.739 -3.564 10.235 1.00 90.69 89 PRO A CA 1
ATOM 706 C C . PRO A 1 89 ? -2.420 -4.102 8.981 1.00 90.69 89 PRO A C 1
ATOM 708 O O . PRO A 1 89 ? -2.218 -3.562 7.895 1.00 90.69 89 PRO A O 1
ATOM 711 N N . LEU A 1 90 ? -3.228 -5.153 9.136 1.00 88.25 90 LEU A N 1
ATOM 712 C CA . LEU A 1 90 ? -3.798 -5.974 8.057 1.00 88.25 90 LEU A CA 1
ATOM 713 C C . LEU A 1 90 ? -2.756 -6.852 7.356 1.00 88.25 90 LEU A C 1
ATOM 715 O O . LEU A 1 90 ? -2.931 -8.068 7.313 1.00 88.25 90 LEU A O 1
ATOM 719 N N . TYR A 1 91 ? -1.661 -6.262 6.871 1.00 87.12 91 TYR A N 1
ATOM 720 C CA . TYR A 1 91 ? -0.603 -6.990 6.170 1.00 87.12 91 TYR A CA 1
ATOM 721 C C . TYR A 1 91 ? 0.020 -8.062 7.060 1.00 87.12 91 TYR A C 1
ATOM 723 O O . TYR A 1 91 ? 0.122 -9.204 6.634 1.00 87.12 91 TYR A O 1
ATOM 731 N N . ASN A 1 92 ? 0.284 -7.768 8.331 1.00 87.62 92 ASN A N 1
ATOM 732 C CA . ASN A 1 92 ? 0.833 -8.742 9.277 1.00 87.62 92 ASN A CA 1
ATOM 733 C C . ASN A 1 92 ? -0.105 -9.915 9.649 1.00 87.62 92 ASN A C 1
ATOM 735 O O . ASN A 1 92 ? 0.305 -10.800 10.401 1.00 87.62 92 ASN A O 1
ATOM 739 N N . LYS A 1 93 ? -1.362 -9.924 9.176 1.00 87.62 93 LYS A N 1
ATOM 740 C CA . LYS A 1 93 ? -2.333 -11.015 9.399 1.00 87.62 93 LYS A CA 1
ATOM 741 C C . LYS A 1 93 ? -2.523 -11.907 8.181 1.00 87.62 93 LYS A C 1
ATOM 743 O O . LYS A 1 93 ? -3.169 -12.946 8.283 1.00 87.62 93 LYS A O 1
ATOM 748 N N . ILE A 1 94 ? -1.996 -11.507 7.031 1.00 83.88 94 ILE A N 1
ATOM 749 C CA . ILE A 1 94 ? -2.162 -12.259 5.795 1.00 83.88 94 ILE A CA 1
ATOM 750 C C . ILE A 1 94 ? -1.072 -13.336 5.735 1.00 83.88 94 ILE A C 1
ATOM 752 O O . ILE A 1 94 ? 0.104 -13.028 5.925 1.00 83.88 94 ILE A O 1
ATOM 756 N N . PRO A 1 95 ? -1.425 -14.608 5.486 1.00 75.94 95 PRO A N 1
ATOM 757 C CA . PRO A 1 95 ? -0.445 -15.656 5.279 1.00 75.94 95 PRO A CA 1
ATOM 758 C C . PRO A 1 95 ? 0.164 -15.483 3.891 1.00 75.94 95 PRO A C 1
ATOM 760 O O . PRO A 1 95 ? -0.476 -15.741 2.870 1.00 75.94 95 PRO A O 1
ATOM 763 N N . TYR A 1 96 ? 1.417 -15.055 3.855 1.00 69.00 96 TYR A N 1
ATOM 764 C CA . TYR A 1 96 ? 2.196 -15.010 2.626 1.00 69.00 96 TYR A CA 1
ATOM 765 C C . TYR A 1 96 ? 2.878 -16.353 2.401 1.00 69.00 96 TYR A C 1
ATOM 767 O O . TYR A 1 96 ? 3.186 -17.082 3.345 1.00 69.00 96 TYR A O 1
ATOM 775 N N . ARG A 1 97 ? 3.068 -16.728 1.134 1.00 58.50 97 ARG A N 1
ATOM 776 C CA . ARG A 1 97 ? 3.551 -18.066 0.782 1.00 58.50 97 ARG A CA 1
ATOM 777 C C . ARG A 1 97 ? 5.017 -18.216 1.219 1.00 58.50 97 ARG A C 1
ATOM 779 O O . ARG 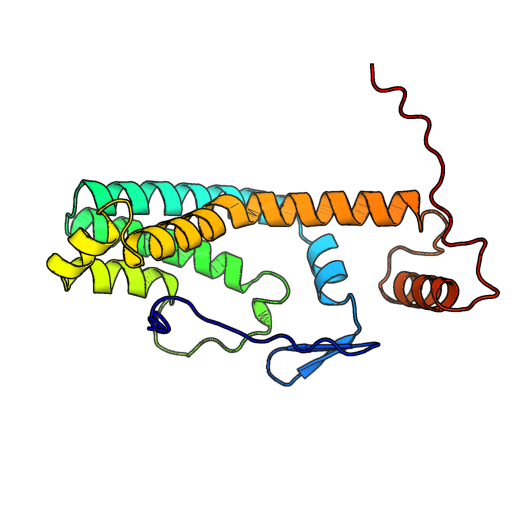A 1 97 ? 5.916 -17.740 0.531 1.00 58.50 97 ARG A O 1
ATOM 786 N N . GLU A 1 98 ? 5.245 -18.902 2.341 1.00 47.38 98 GLU A N 1
ATOM 787 C CA . GLU A 1 98 ? 6.579 -19.206 2.875 1.00 47.38 98 GLU A CA 1
ATOM 788 C C . GLU A 1 98 ? 7.520 -19.754 1.786 1.00 47.38 98 GLU A C 1
ATOM 790 O O . GLU A 1 98 ? 7.159 -20.621 0.984 1.00 47.38 98 GLU A O 1
ATOM 795 N N . GLY A 1 99 ? 8.753 -19.242 1.749 1.00 42.78 99 GLY A N 1
ATOM 796 C CA . GLY A 1 99 ? 9.831 -19.786 0.916 1.00 42.78 99 GLY A CA 1
ATOM 797 C C . GLY A 1 99 ? 9.862 -19.329 -0.546 1.00 42.78 99 GLY A C 1
ATOM 798 O O . GLY A 1 99 ? 10.808 -19.664 -1.259 1.00 42.78 99 GLY A O 1
ATOM 799 N N . ARG A 1 100 ? 8.902 -18.521 -1.010 1.00 44.44 100 ARG A N 1
ATOM 800 C CA . ARG A 1 100 ? 9.108 -17.669 -2.191 1.00 44.44 100 ARG A CA 1
ATOM 801 C C . ARG A 1 100 ? 9.392 -16.277 -1.642 1.00 44.44 100 ARG A C 1
ATOM 803 O O . ARG A 1 100 ? 8.527 -15.719 -0.984 1.00 44.44 100 ARG A O 1
ATOM 810 N N . GLY A 1 101 ? 10.612 -15.761 -1.826 1.00 49.88 101 GLY A N 1
ATOM 811 C CA . GLY A 1 101 ? 10.939 -14.373 -1.455 1.00 49.88 101 GLY A CA 1
ATOM 812 C C . GLY A 1 101 ? 9.897 -13.387 -1.999 1.00 49.88 101 GLY A C 1
ATOM 813 O O . GLY A 1 101 ? 9.110 -13.783 -2.854 1.00 49.88 101 GLY A O 1
ATOM 814 N N . SER A 1 102 ? 9.900 -12.149 -1.492 1.00 58.03 102 SER A N 1
ATOM 815 C CA . SER A 1 102 ? 8.925 -11.090 -1.806 1.00 58.03 102 SER A CA 1
ATOM 816 C C . SER A 1 102 ? 8.190 -11.289 -3.135 1.00 58.03 102 SER A C 1
ATOM 818 O O . SER A 1 102 ? 8.817 -11.344 -4.201 1.00 58.03 102 SER A O 1
ATOM 820 N N . SER A 1 103 ? 6.858 -11.364 -3.097 1.00 64.56 103 SER A N 1
ATOM 821 C CA . SER A 1 103 ? 6.042 -11.388 -4.321 1.00 64.56 103 SER A CA 1
ATOM 822 C C . SER A 1 103 ? 6.409 -10.240 -5.265 1.00 64.56 103 SER A C 1
ATOM 824 O O . SER A 1 103 ? 6.448 -10.407 -6.485 1.00 64.56 103 SER A O 1
ATOM 826 N N . VAL A 1 104 ? 6.812 -9.117 -4.670 1.00 76.25 104 VAL A N 1
ATOM 827 C CA . VAL A 1 104 ? 7.279 -7.897 -5.317 1.00 76.25 104 VAL A CA 1
ATOM 828 C C . VAL A 1 104 ? 8.570 -8.134 -6.113 1.00 76.25 104 VAL A C 1
ATOM 830 O O . VAL A 1 104 ? 8.649 -7.675 -7.244 1.00 76.25 104 VAL A O 1
ATOM 833 N N . SER A 1 105 ? 9.561 -8.900 -5.630 1.00 76.12 105 SER A N 1
ATOM 834 C CA . SER A 1 105 ? 10.781 -9.182 -6.419 1.00 76.12 105 SER A CA 1
ATOM 835 C C . SER A 1 105 ? 10.579 -10.215 -7.530 1.00 76.12 105 SER A C 1
ATOM 837 O O . SER A 1 105 ? 11.369 -10.267 -8.482 1.00 76.12 105 SER A O 1
ATOM 839 N N . GLY A 1 106 ? 9.487 -10.985 -7.474 1.00 77.06 106 GLY A N 1
ATOM 840 C CA . GLY A 1 106 ? 9.030 -11.831 -8.577 1.00 77.06 106 GLY A CA 1
ATOM 841 C C . GLY A 1 106 ? 8.859 -11.050 -9.883 1.00 77.06 106 GLY A C 1
ATOM 842 O O . GLY A 1 106 ? 9.255 -11.551 -10.938 1.00 77.06 106 GLY A O 1
ATOM 843 N N . ILE A 1 107 ? 8.392 -9.793 -9.810 1.00 80.94 107 ILE A N 1
ATOM 844 C CA . ILE A 1 107 ? 8.173 -8.961 -11.001 1.00 80.94 107 ILE A CA 1
ATOM 845 C C . ILE A 1 107 ? 9.465 -8.694 -11.767 1.00 80.94 107 ILE A C 1
ATOM 847 O O . ILE A 1 107 ? 9.516 -8.878 -12.980 1.00 80.94 107 ILE A O 1
ATOM 851 N N . VAL A 1 108 ? 10.538 -8.338 -11.060 1.00 85.25 108 VAL A N 1
ATOM 852 C CA . VAL A 1 108 ? 11.829 -8.019 -11.676 1.00 85.25 108 VAL A CA 1
ATOM 853 C C . VAL A 1 108 ? 12.448 -9.273 -12.286 1.00 85.25 108 VAL A C 1
ATOM 855 O O . VAL A 1 108 ? 12.981 -9.227 -13.395 1.00 85.25 108 VAL A O 1
ATOM 858 N N . ARG A 1 109 ? 12.358 -10.415 -11.589 1.00 83.31 109 ARG A N 1
ATOM 859 C CA . ARG A 1 109 ? 12.888 -11.694 -12.088 1.00 83.31 109 ARG A CA 1
ATOM 860 C C . ARG A 1 109 ? 12.197 -12.127 -13.375 1.00 83.31 109 ARG A C 1
ATOM 862 O O . ARG A 1 109 ? 12.871 -12.549 -14.310 1.00 83.31 109 ARG A O 1
ATOM 869 N N . GLU A 1 110 ? 10.879 -11.997 -13.429 1.00 80.31 110 GLU A N 1
ATOM 870 C CA . GLU A 1 110 ? 10.098 -12.387 -14.597 1.00 80.31 110 GLU A CA 1
ATOM 871 C C . GLU A 1 110 ? 10.311 -11.433 -15.776 1.00 80.31 110 GLU A C 1
ATOM 873 O O . GLU A 1 110 ? 10.580 -11.894 -16.885 1.00 80.31 110 GLU A O 1
ATOM 878 N N . LEU A 1 111 ? 10.297 -10.118 -15.529 1.00 83.56 111 LEU A N 1
ATOM 879 C CA . LEU A 1 111 ? 10.602 -9.094 -16.534 1.00 83.56 111 LEU A CA 1
ATOM 880 C C . LEU A 1 111 ? 11.993 -9.275 -17.143 1.00 83.56 111 LEU A C 1
ATOM 882 O O . LEU A 1 111 ? 12.189 -9.053 -18.333 1.00 83.56 111 LEU A O 1
ATOM 886 N N . ARG A 1 112 ? 12.961 -9.716 -16.337 1.00 85.00 112 ARG A N 1
ATOM 887 C CA . ARG A 1 112 ? 14.303 -10.051 -16.813 1.00 85.00 112 ARG A CA 1
ATOM 888 C C . ARG A 1 112 ? 14.332 -11.329 -17.662 1.00 85.00 112 ARG A C 1
ATOM 890 O O . ARG A 1 112 ? 15.227 -11.477 -18.488 1.00 85.00 112 ARG A O 1
ATOM 897 N N . SER A 1 113 ? 13.423 -12.273 -17.426 1.00 84.19 113 SER A N 1
ATOM 898 C CA . SER A 1 113 ? 13.424 -13.578 -18.101 1.00 84.19 113 SER A CA 1
ATOM 899 C C . SER A 1 113 ? 12.722 -13.586 -19.464 1.00 84.19 113 SER A C 1
ATOM 901 O O . SER A 1 113 ? 12.971 -14.492 -20.254 1.00 84.19 113 SER A O 1
ATOM 903 N N . ASP A 1 114 ? 11.876 -12.589 -19.747 1.00 85.38 114 ASP A N 1
ATOM 904 C CA . ASP A 1 114 ? 11.089 -12.493 -20.981 1.00 85.38 114 ASP A CA 1
ATOM 905 C C . ASP A 1 114 ? 11.109 -11.056 -21.533 1.00 85.38 114 ASP A C 1
ATOM 907 O O . ASP A 1 114 ? 10.339 -10.185 -21.121 1.00 85.38 114 ASP A O 1
ATOM 911 N N . GLU A 1 115 ? 12.002 -10.818 -22.495 1.00 83.69 115 GLU A N 1
ATOM 912 C CA . GLU A 1 115 ? 12.188 -9.511 -23.135 1.00 83.69 115 GLU A CA 1
ATOM 913 C C . GLU A 1 115 ? 10.948 -9.064 -23.928 1.00 83.69 115 GLU A C 1
ATOM 915 O O . GLU A 1 115 ? 10.569 -7.895 -23.875 1.00 83.69 115 GLU A O 1
ATOM 920 N N . GLN A 1 116 ? 10.237 -9.992 -24.583 1.00 85.75 116 GLN A N 1
ATOM 921 C CA . GLN A 1 116 ? 9.006 -9.659 -25.309 1.00 85.75 116 GLN A CA 1
ATOM 922 C C . GLN A 1 116 ? 7.891 -9.231 -24.353 1.00 85.75 116 GLN A C 1
ATOM 924 O O . GLN A 1 116 ? 7.086 -8.353 -24.674 1.00 85.75 116 GLN A O 1
ATOM 929 N N . LYS A 1 117 ? 7.813 -9.853 -23.173 1.00 83.69 117 LYS A N 1
ATOM 930 C CA . LYS A 1 117 ? 6.882 -9.442 -22.121 1.00 83.69 117 LYS A CA 1
ATOM 931 C C . LYS A 1 117 ? 7.251 -8.085 -21.540 1.00 83.69 117 LYS A C 1
ATOM 933 O O . LYS A 1 117 ? 6.346 -7.273 -21.344 1.00 83.69 117 LYS A O 1
ATOM 938 N N . LEU A 1 118 ? 8.537 -7.827 -21.305 1.00 85.25 118 LEU A N 1
ATOM 939 C CA . LEU A 1 118 ? 9.013 -6.513 -20.877 1.00 85.25 118 LEU A CA 1
ATOM 940 C C . LEU A 1 118 ? 8.629 -5.430 -21.896 1.00 85.25 118 LEU A C 1
ATOM 942 O O . LEU A 1 118 ? 8.067 -4.408 -21.509 1.00 85.25 118 LEU A O 1
ATOM 946 N N . ASP A 1 119 ? 8.822 -5.674 -23.193 1.00 88.12 119 ASP A N 1
ATOM 947 C CA . ASP A 1 119 ? 8.427 -4.727 -24.241 1.00 88.12 119 ASP A CA 1
ATOM 948 C C . ASP A 1 119 ? 6.912 -4.475 -24.265 1.00 88.12 119 ASP A C 1
ATOM 950 O O . ASP A 1 119 ? 6.480 -3.321 -24.350 1.00 88.12 119 ASP A O 1
ATOM 954 N N . ARG A 1 120 ? 6.080 -5.516 -24.102 1.00 86.94 120 ARG A N 1
ATOM 955 C CA . ARG A 1 120 ? 4.622 -5.342 -23.953 1.00 86.94 120 ARG A CA 1
ATOM 956 C C . ARG A 1 120 ? 4.275 -4.507 -22.723 1.00 86.94 120 ARG A C 1
ATOM 958 O O . ARG A 1 120 ? 3.461 -3.596 -22.835 1.00 86.94 120 ARG A O 1
ATOM 965 N N . MET A 1 121 ? 4.904 -4.772 -21.578 1.00 85.69 121 MET A N 1
ATOM 966 C CA . MET A 1 121 ? 4.693 -4.024 -20.332 1.00 85.69 121 MET A CA 1
ATOM 967 C C . MET A 1 121 ? 5.167 -2.567 -20.399 1.00 85.69 121 MET A C 1
ATOM 969 O O . MET A 1 121 ? 4.666 -1.735 -19.647 1.00 85.69 121 MET A O 1
ATOM 973 N N . LEU A 1 122 ? 6.093 -2.224 -21.295 1.00 88.12 122 LEU A N 1
ATOM 974 C CA . LEU A 1 122 ? 6.573 -0.850 -21.484 1.00 88.12 122 LEU A CA 1
ATOM 975 C C . LEU A 1 122 ? 5.855 -0.100 -22.617 1.00 88.12 122 LEU A C 1
ATOM 977 O O . LEU A 1 122 ? 5.895 1.130 -22.660 1.00 88.12 122 LEU A O 1
ATOM 981 N N . THR A 1 123 ? 5.151 -0.810 -23.499 1.00 90.44 123 THR A N 1
ATOM 982 C CA . THR A 1 123 ? 4.392 -0.202 -24.598 1.00 90.44 123 THR A CA 1
ATOM 983 C C . THR A 1 123 ? 3.103 0.435 -24.078 1.00 90.44 123 THR A C 1
ATOM 985 O O . THR A 1 123 ? 2.211 -0.247 -23.582 1.00 90.44 123 THR A O 1
ATOM 988 N N . VAL A 1 124 ? 2.979 1.757 -24.208 1.00 90.62 124 VAL A N 1
ATOM 989 C CA . VAL A 1 124 ? 1.800 2.502 -23.739 1.00 90.62 124 VAL A CA 1
ATOM 990 C C . VAL A 1 124 ? 0.531 2.033 -24.452 1.00 90.62 124 VAL A C 1
ATOM 992 O O . VAL A 1 124 ? 0.507 1.921 -25.675 1.00 90.62 124 VAL A O 1
ATOM 995 N N . GLY A 1 125 ? -0.536 1.807 -23.683 1.00 86.69 125 GLY A N 1
ATOM 996 C CA . GLY A 1 125 ? -1.842 1.391 -24.206 1.00 86.69 125 GLY A CA 1
ATOM 997 C C . GLY A 1 125 ? -2.028 -0.124 -24.318 1.00 86.69 125 GLY A C 1
ATOM 998 O O . GLY A 1 125 ? -3.095 -0.570 -24.731 1.00 86.69 125 GLY A O 1
ATOM 999 N N . THR A 1 126 ? -1.028 -0.926 -23.937 1.00 87.38 126 THR A N 1
ATOM 1000 C CA . THR A 1 126 ? -1.227 -2.363 -23.702 1.00 87.38 126 THR A CA 1
ATOM 1001 C C . THR A 1 126 ? -1.842 -2.598 -22.321 1.00 87.38 126 THR A C 1
ATOM 1003 O O . THR A 1 126 ? -1.605 -1.844 -21.371 1.00 87.38 126 THR A O 1
ATOM 1006 N N . ALA A 1 127 ? -2.598 -3.688 -22.180 1.00 84.50 127 ALA A N 1
ATOM 1007 C CA . ALA A 1 127 ? -3.173 -4.084 -20.894 1.00 84.50 127 ALA A CA 1
ATOM 1008 C C . ALA A 1 127 ? -2.081 -4.382 -19.848 1.00 84.50 127 ALA A C 1
ATOM 1010 O O . ALA A 1 127 ? -2.244 -4.115 -18.653 1.00 84.50 127 ALA A O 1
ATOM 1011 N N . GLU A 1 128 ? -0.943 -4.918 -20.287 1.00 82.62 128 GLU A N 1
ATOM 1012 C CA . GLU A 1 128 ? 0.200 -5.200 -19.430 1.00 82.62 128 GLU A CA 1
ATOM 1013 C C . GLU A 1 128 ? 0.867 -3.918 -18.915 1.00 82.62 128 GLU A C 1
ATOM 1015 O O . GLU A 1 128 ? 1.222 -3.860 -17.737 1.00 82.62 128 GLU A O 1
ATOM 1020 N N . ASN A 1 129 ? 0.977 -2.875 -19.745 1.00 87.50 129 ASN A N 1
ATOM 1021 C CA . ASN A 1 129 ? 1.490 -1.573 -19.318 1.00 87.50 129 ASN A CA 1
ATOM 1022 C C . ASN A 1 129 ? 0.578 -0.901 -18.294 1.00 87.50 129 ASN A C 1
ATOM 1024 O O . ASN A 1 129 ? 1.056 -0.396 -17.278 1.00 87.50 129 ASN A O 1
ATOM 1028 N N . GLU A 1 130 ? -0.734 -0.932 -18.521 1.00 87.38 130 GLU A N 1
ATOM 1029 C CA . GLU A 1 130 ? -1.709 -0.407 -17.561 1.00 87.38 130 GLU A CA 1
ATOM 1030 C C . GLU A 1 130 ? -1.629 -1.136 -16.217 1.00 87.38 130 GLU A C 1
ATOM 1032 O O . GLU A 1 130 ? -1.677 -0.507 -15.157 1.00 87.38 130 GLU A O 1
ATOM 1037 N N . THR A 1 131 ? -1.451 -2.458 -16.256 1.00 83.75 131 THR A N 1
ATOM 1038 C CA . THR A 1 131 ? -1.294 -3.287 -15.058 1.00 83.75 131 THR A CA 1
ATOM 1039 C C . THR A 1 131 ? -0.016 -2.938 -14.295 1.00 83.75 131 THR A C 1
ATOM 1041 O O . THR A 1 131 ? -0.074 -2.714 -13.084 1.00 83.75 131 THR A O 1
ATOM 1044 N N . LEU A 1 132 ? 1.119 -2.835 -14.997 1.00 85.19 132 LEU A N 1
ATOM 1045 C CA . LEU A 1 132 ? 2.405 -2.462 -14.406 1.00 85.19 132 LEU A CA 1
ATOM 1046 C C . LEU A 1 132 ? 2.338 -1.072 -13.761 1.00 85.19 132 LEU A C 1
ATOM 1048 O O . LEU A 1 132 ? 2.717 -0.910 -12.604 1.00 85.19 132 LEU A O 1
ATOM 1052 N N . ARG A 1 133 ? 1.794 -0.079 -14.478 1.00 86.75 133 ARG A N 1
ATOM 1053 C CA . ARG A 1 133 ? 1.642 1.293 -13.971 1.00 86.75 133 ARG A CA 1
ATOM 1054 C C . ARG A 1 133 ? 0.717 1.371 -12.767 1.00 86.75 133 ARG A C 1
ATOM 1056 O O . ARG A 1 133 ? 0.996 2.125 -11.838 1.00 86.75 133 ARG A O 1
ATOM 1063 N N . A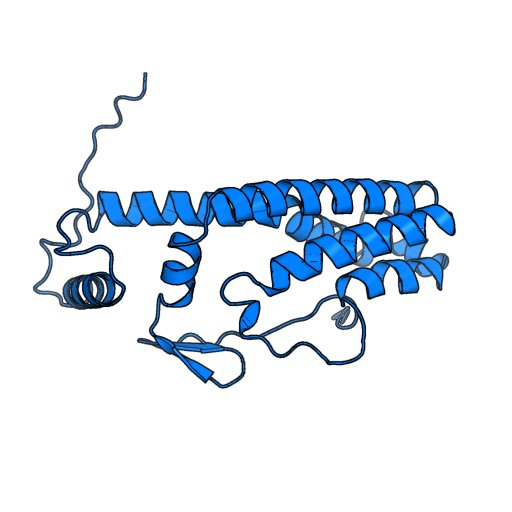RG A 1 134 ? -0.384 0.613 -12.770 1.00 85.44 134 ARG A N 1
ATOM 1064 C CA . ARG A 1 134 ? -1.307 0.573 -11.632 1.00 85.44 134 ARG A CA 1
ATOM 1065 C C . ARG A 1 134 ? -0.604 0.043 -10.391 1.00 85.44 134 ARG A C 1
ATOM 1067 O O . ARG A 1 134 ? -0.702 0.676 -9.347 1.00 85.44 134 ARG A O 1
ATOM 1074 N N . TRP A 1 135 ? 0.093 -1.083 -10.507 1.00 85.31 135 TRP A N 1
ATOM 1075 C CA . TRP A 1 135 ? 0.829 -1.642 -9.380 1.00 85.31 135 TRP A CA 1
ATOM 1076 C C . TRP A 1 135 ? 1.937 -0.708 -8.898 1.00 85.31 135 TRP A C 1
ATOM 1078 O O . TRP A 1 135 ? 1.982 -0.401 -7.709 1.00 85.31 135 TRP A O 1
ATOM 1088 N N . HIS A 1 136 ? 2.763 -0.200 -9.818 1.00 86.75 136 HIS A N 1
ATOM 1089 C CA . HIS A 1 136 ? 3.861 0.698 -9.472 1.00 86.75 136 HIS A CA 1
ATOM 1090 C C . HIS A 1 136 ? 3.336 1.944 -8.750 1.00 86.75 136 HIS A C 1
ATOM 1092 O O . HIS A 1 136 ? 3.839 2.312 -7.696 1.00 86.75 136 HIS A O 1
ATOM 1098 N N . GLY A 1 137 ? 2.237 2.521 -9.245 1.00 86.88 137 GLY A N 1
ATOM 1099 C CA . GLY A 1 137 ? 1.598 3.671 -8.614 1.00 86.88 137 GLY A CA 1
ATOM 1100 C C . GLY A 1 137 ? 0.946 3.381 -7.258 1.00 86.88 137 GLY A C 1
ATOM 1101 O O . GLY A 1 137 ? 0.874 4.290 -6.439 1.00 86.88 137 GLY A O 1
ATOM 1102 N N . ILE A 1 138 ? 0.450 2.163 -7.004 1.00 84.31 138 ILE A N 1
ATOM 1103 C CA . ILE A 1 138 ? -0.032 1.767 -5.665 1.00 84.31 138 ILE A CA 1
ATOM 1104 C C . ILE A 1 138 ? 1.149 1.681 -4.699 1.00 84.31 138 ILE A C 1
ATOM 1106 O O . ILE A 1 138 ? 1.065 2.183 -3.584 1.00 84.31 138 ILE A O 1
ATOM 1110 N N . TYR A 1 139 ? 2.246 1.063 -5.136 1.00 82.38 139 TYR A N 1
ATOM 1111 C CA . TYR A 1 139 ? 3.430 0.873 -4.307 1.00 82.38 139 TYR A CA 1
ATOM 1112 C C . TYR A 1 139 ? 4.095 2.206 -3.939 1.00 82.38 139 TYR A C 1
ATOM 1114 O O . TYR A 1 139 ? 4.384 2.456 -2.772 1.00 82.38 139 TYR A O 1
ATOM 1122 N N . ASP A 1 140 ? 4.264 3.085 -4.927 1.00 86.56 140 ASP A N 1
ATOM 1123 C CA . ASP A 1 140 ? 4.862 4.414 -4.777 1.00 86.56 140 ASP A CA 1
ATOM 1124 C C . ASP A 1 140 ? 4.073 5.300 -3.798 1.00 86.56 140 ASP A C 1
ATOM 1126 O O . ASP A 1 140 ? 4.650 5.944 -2.921 1.00 86.56 140 ASP A O 1
ATOM 1130 N N . ARG A 1 141 ? 2.736 5.265 -3.884 1.00 89.19 141 ARG A N 1
ATOM 1131 C CA . ARG A 1 141 ? 1.846 6.082 -3.046 1.00 89.19 141 ARG A CA 1
ATOM 1132 C C . ARG A 1 141 ? 1.489 5.463 -1.702 1.00 89.19 141 ARG A C 1
ATOM 1134 O O . ARG A 1 141 ? 0.835 6.132 -0.912 1.00 89.19 141 ARG A O 1
ATOM 1141 N N . LEU A 1 142 ? 1.906 4.231 -1.411 1.00 89.25 142 LEU A N 1
ATOM 1142 C CA . LEU A 1 142 ? 1.422 3.479 -0.249 1.00 89.25 142 LEU A CA 1
ATOM 1143 C C . LEU A 1 142 ? 1.550 4.254 1.072 1.00 89.25 142 LEU A C 1
ATOM 1145 O O . LEU A 1 142 ? 0.612 4.280 1.867 1.00 89.25 142 LEU A O 1
ATOM 1149 N N . ALA A 1 143 ? 2.694 4.903 1.298 1.00 91.62 143 ALA A N 1
ATOM 1150 C CA . ALA A 1 143 ? 2.923 5.686 2.509 1.00 91.62 143 ALA A CA 1
ATOM 1151 C C . ALA A 1 143 ? 2.028 6.933 2.581 1.00 91.62 143 ALA A C 1
ATOM 1153 O O . ALA A 1 143 ? 1.434 7.204 3.625 1.00 91.62 143 ALA A O 1
ATOM 1154 N N . ASP A 1 144 ? 1.898 7.664 1.471 1.00 92.00 144 ASP A N 1
ATOM 1155 C CA . ASP A 1 144 ? 1.070 8.869 1.391 1.00 92.00 144 ASP A CA 1
ATOM 1156 C C . ASP A 1 144 ? -0.423 8.528 1.521 1.00 92.00 144 ASP A C 1
ATOM 1158 O O . ASP A 1 144 ? -1.156 9.226 2.221 1.00 92.00 144 ASP A O 1
ATOM 1162 N N . ASP A 1 145 ? -0.871 7.426 0.914 1.00 92.56 145 ASP A N 1
ATOM 1163 C CA . ASP A 1 145 ? -2.246 6.931 1.012 1.00 92.56 145 ASP A CA 1
ATOM 1164 C C . ASP A 1 145 ? -2.569 6.475 2.446 1.00 92.56 145 ASP A C 1
ATOM 1166 O O . ASP A 1 145 ? -3.644 6.784 2.963 1.00 92.56 145 ASP A O 1
ATOM 1170 N N . LEU A 1 146 ? -1.632 5.805 3.130 1.00 92.12 146 LEU A N 1
ATOM 1171 C CA . LEU A 1 146 ? -1.790 5.418 4.535 1.00 92.12 146 LEU A CA 1
ATOM 1172 C C . LEU A 1 146 ? -1.811 6.637 5.468 1.00 92.12 146 LEU A C 1
ATOM 1174 O O . LEU A 1 146 ? -2.629 6.709 6.387 1.00 92.12 146 LEU A O 1
ATOM 1178 N N . GLN A 1 147 ? -0.945 7.620 5.228 1.00 92.56 147 GLN A N 1
ATOM 1179 C CA . GLN A 1 147 ? -0.939 8.867 5.987 1.00 92.56 147 GLN A CA 1
ATOM 1180 C C . GLN A 1 147 ? -2.235 9.656 5.770 1.00 92.56 147 GLN A C 1
ATOM 1182 O O . GLN A 1 147 ? -2.840 10.135 6.730 1.00 92.56 147 GLN A O 1
ATOM 1187 N N . ARG A 1 148 ? -2.707 9.743 4.524 1.00 92.94 148 ARG A N 1
ATOM 1188 C CA . ARG A 1 148 ? -3.988 10.364 4.190 1.00 92.94 148 ARG A CA 1
ATOM 1189 C C . ARG A 1 148 ? -5.152 9.651 4.865 1.00 92.94 148 ARG A C 1
ATOM 1191 O O . ARG A 1 148 ? -5.998 10.318 5.444 1.00 92.94 148 ARG A O 1
ATOM 1198 N N . PHE A 1 149 ? -5.168 8.319 4.849 1.00 91.00 149 PHE A N 1
ATOM 1199 C CA . PHE A 1 149 ? -6.173 7.533 5.560 1.00 91.00 149 PHE A CA 1
ATOM 1200 C C . PHE A 1 149 ? -6.226 7.895 7.050 1.00 91.00 149 PHE A C 1
ATOM 1202 O O . PHE A 1 149 ? -7.318 8.064 7.594 1.00 91.00 149 PHE A O 1
ATOM 1209 N N . ARG A 1 150 ? -5.067 8.063 7.704 1.00 89.62 150 ARG A N 1
ATOM 1210 C CA . ARG A 1 150 ? -5.012 8.492 9.109 1.00 89.62 150 ARG A CA 1
ATOM 1211 C C . ARG A 1 150 ? -5.572 9.896 9.305 1.00 89.62 150 ARG A C 1
ATOM 1213 O O . ARG A 1 150 ? -6.348 10.090 10.233 1.00 89.62 150 ARG A O 1
ATOM 1220 N N . TYR A 1 151 ? -5.222 10.850 8.441 1.00 90.06 151 TYR A N 1
ATOM 1221 C CA . TYR A 1 151 ? -5.759 12.212 8.520 1.00 90.06 151 TYR A CA 1
ATOM 1222 C C . TYR A 1 151 ? -7.272 12.254 8.306 1.00 90.06 151 TYR A C 1
ATOM 1224 O O . TYR A 1 151 ? -7.980 12.820 9.130 1.00 90.06 151 TYR A O 1
ATOM 1232 N N . ASP A 1 152 ? -7.774 11.600 7.259 1.00 88.06 152 ASP A N 1
ATOM 1233 C CA . ASP A 1 152 ? -9.207 11.552 6.958 1.00 88.06 152 ASP A CA 1
ATOM 1234 C C . ASP A 1 152 ? -9.984 10.862 8.097 1.00 88.06 152 ASP A C 1
ATOM 1236 O O . ASP A 1 152 ? -11.094 11.269 8.452 1.00 88.06 152 ASP A O 1
ATOM 1240 N N . THR A 1 153 ? -9.387 9.833 8.708 1.00 85.19 153 THR A N 1
ATOM 1241 C CA . THR A 1 153 ? -9.956 9.147 9.872 1.00 85.19 153 THR A CA 1
ATOM 1242 C C . THR A 1 153 ? -9.946 10.047 11.104 1.00 85.19 153 THR A C 1
ATOM 1244 O O . THR A 1 153 ? -10.974 10.156 11.763 1.00 85.19 153 THR A O 1
ATOM 1247 N N . ASP A 1 154 ? -8.845 10.730 11.418 1.00 84.81 154 ASP A N 1
ATOM 1248 C CA . ASP A 1 154 ? -8.782 11.645 12.564 1.00 84.81 154 ASP A CA 1
ATOM 1249 C C . ASP A 1 154 ? -9.754 12.824 12.423 1.00 84.81 154 ASP A C 1
ATOM 1251 O O . ASP A 1 154 ? -10.474 13.142 13.372 1.00 84.81 154 ASP A O 1
ATOM 1255 N N . ASP A 1 155 ? -9.854 13.408 11.225 1.00 84.25 155 ASP A N 1
ATOM 1256 C CA . ASP A 1 155 ? -10.810 14.471 10.906 1.00 84.25 155 ASP A CA 1
ATOM 1257 C C . ASP A 1 155 ? -12.249 13.977 11.093 1.00 84.25 155 ASP A C 1
ATOM 1259 O O . ASP A 1 155 ? -13.040 14.614 11.792 1.00 84.25 155 ASP A O 1
ATOM 1263 N N . MET A 1 156 ? -12.591 12.800 10.555 1.00 82.56 156 MET A N 1
ATOM 1264 C CA . MET A 1 156 ? -13.906 12.187 10.766 1.00 82.56 156 MET A CA 1
ATOM 1265 C C . MET A 1 156 ? -14.182 11.955 12.259 1.00 82.56 156 MET A C 1
ATOM 1267 O O . MET A 1 156 ? -15.270 12.257 12.753 1.00 82.56 156 MET A O 1
ATOM 1271 N N . LEU A 1 157 ? -13.214 11.418 12.999 1.00 76.69 157 LEU A N 1
ATOM 1272 C CA . LEU A 1 157 ? -13.376 11.134 14.423 1.00 76.69 157 LEU A CA 1
ATOM 1273 C C . LEU A 1 157 ? -13.480 12.417 15.248 1.00 76.69 157 LEU A C 1
ATOM 1275 O O . LEU A 1 157 ? -14.204 12.449 16.236 1.00 76.69 157 LEU A O 1
ATOM 1279 N N . THR A 1 158 ? -12.811 13.487 14.844 1.00 76.25 158 THR A N 1
ATOM 1280 C CA . THR A 1 158 ? -12.909 14.793 15.495 1.00 76.25 158 THR A CA 1
ATOM 1281 C C . THR A 1 158 ? -14.223 15.491 15.164 1.00 76.25 158 THR A C 1
ATOM 1283 O O . THR A 1 158 ? -14.847 16.057 16.054 1.00 76.25 158 THR A O 1
ATOM 1286 N N . ASP A 1 159 ? -14.696 15.435 13.923 1.00 76.12 159 ASP A N 1
ATOM 1287 C CA . ASP A 1 159 ? -15.891 16.177 13.513 1.00 76.12 159 ASP A CA 1
ATOM 1288 C C . ASP A 1 159 ? -17.207 15.484 13.898 1.00 76.12 159 ASP A C 1
ATOM 1290 O O . ASP A 1 159 ? -18.223 16.165 14.085 1.00 76.12 159 ASP A O 1
ATOM 1294 N N . TYR A 1 160 ? -17.195 14.152 14.036 1.00 68.44 160 TYR A N 1
ATOM 1295 C CA . TYR A 1 160 ? -18.377 13.347 14.368 1.00 68.44 160 TYR A CA 1
ATOM 1296 C C . TYR A 1 160 ? -18.307 12.658 15.735 1.00 68.44 160 TYR A C 1
ATOM 1298 O O . TYR A 1 160 ? -19.343 12.254 16.247 1.00 68.44 160 TYR A O 1
ATOM 1306 N N . PHE A 1 161 ? -17.123 12.493 16.331 1.00 69.06 161 PHE A N 1
ATOM 1307 C CA . PHE A 1 161 ? -16.936 11.686 17.544 1.00 69.06 161 PHE A CA 1
ATOM 1308 C C . PHE A 1 161 ? -16.006 12.361 18.573 1.00 69.06 161 PHE A C 1
ATOM 1310 O O . PHE A 1 161 ? -15.308 11.690 19.332 1.00 69.06 161 PHE A O 1
ATOM 1317 N N . GLU A 1 162 ? -15.987 13.698 18.620 1.00 65.81 162 GLU A N 1
ATOM 1318 C CA . GLU A 1 162 ? -15.113 14.471 19.520 1.00 65.81 162 GLU A CA 1
ATOM 1319 C C . GLU A 1 162 ? -15.348 14.146 21.005 1.00 65.81 162 GLU A C 1
ATOM 1321 O O . GLU A 1 162 ? -14.402 14.034 21.780 1.00 65.81 162 GLU A O 1
ATOM 1326 N N . GLU A 1 163 ? -16.613 13.962 21.394 1.00 67.62 163 GLU A N 1
ATOM 1327 C CA . GLU A 1 163 ? -17.058 13.786 22.786 1.00 67.62 163 GLU A CA 1
ATOM 1328 C C . GLU A 1 163 ? -16.973 12.326 23.263 1.00 67.62 163 GLU A C 1
ATOM 1330 O O . GLU A 1 163 ? -17.769 11.868 24.087 1.00 67.62 163 GLU A O 1
ATOM 1335 N N . LEU A 1 164 ? -16.012 11.561 22.740 1.00 65.44 164 LEU A N 1
ATOM 1336 C CA . LEU A 1 164 ? -15.780 10.204 23.212 1.00 65.44 164 LEU A CA 1
ATOM 1337 C C . LEU A 1 164 ? -15.063 10.198 24.568 1.00 65.44 164 LEU A C 1
ATOM 1339 O O . LEU A 1 164 ? -14.073 10.908 24.748 1.00 65.44 164 LEU A O 1
ATOM 1343 N N . PRO A 1 165 ? -15.475 9.323 25.505 1.00 65.44 165 PRO A N 1
ATOM 1344 C CA . PRO A 1 165 ? -14.807 9.188 26.798 1.00 65.44 165 PRO A CA 1
ATOM 1345 C C . PRO A 1 165 ? -13.370 8.649 26.681 1.00 65.44 165 PRO A C 1
ATOM 1347 O O . PRO A 1 165 ? -12.588 8.789 27.617 1.00 65.44 165 PRO A O 1
ATOM 1350 N N . SER A 1 166 ? -13.007 8.018 25.556 1.00 64.25 166 SER A N 1
ATOM 1351 C CA . SER A 1 166 ? -11.629 7.630 25.231 1.00 64.25 166 SER A CA 1
ATOM 1352 C C . SER A 1 166 ? -11.458 7.394 23.726 1.00 64.25 166 SER A C 1
ATOM 1354 O O . SER A 1 166 ? -12.439 7.167 23.025 1.00 64.25 166 SER A O 1
ATOM 1356 N N . ARG A 1 167 ? -10.212 7.383 23.239 1.00 67.25 167 ARG A N 1
ATOM 1357 C CA . ARG A 1 167 ? -9.853 7.048 21.846 1.00 67.25 167 ARG A CA 1
ATOM 1358 C C . ARG A 1 167 ? -9.622 5.542 21.627 1.00 67.25 167 ARG A C 1
ATOM 1360 O O . ARG A 1 167 ? -8.981 5.144 20.666 1.00 67.25 167 ARG A O 1
ATOM 1367 N N . ARG A 1 168 ? -10.118 4.691 22.532 1.00 65.44 168 ARG A N 1
ATOM 1368 C CA . ARG A 1 168 ? -9.972 3.232 22.427 1.00 65.44 168 ARG A CA 1
ATOM 1369 C C . ARG A 1 168 ? -11.028 2.623 21.493 1.00 65.44 168 ARG A C 1
ATOM 1371 O O . ARG A 1 168 ? -12.122 3.191 21.387 1.00 65.44 168 ARG A O 1
ATOM 1378 N N . PRO A 1 169 ? -10.758 1.456 20.874 1.00 63.47 169 PRO A N 1
ATOM 1379 C CA . PRO A 1 169 ? -11.698 0.785 19.972 1.00 63.47 169 PRO A CA 1
ATOM 1380 C C . PRO A 1 169 ? -13.113 0.621 20.546 1.00 63.47 169 PRO A C 1
ATOM 1382 O O . PRO A 1 169 ? -14.098 0.780 19.824 1.00 63.47 169 PRO A O 1
ATOM 1385 N N . GLU A 1 170 ? -13.244 0.371 21.852 1.00 68.62 170 GLU A N 1
ATOM 1386 C CA . GLU A 1 170 ? -14.538 0.154 22.507 1.00 68.62 170 GLU A CA 1
ATOM 1387 C C . GLU A 1 170 ? -15.412 1.416 22.517 1.00 68.62 170 GLU A C 1
ATOM 1389 O O . GLU A 1 170 ? -16.630 1.331 22.348 1.00 68.62 170 GLU A O 1
ATOM 1394 N N . ALA A 1 171 ? -14.805 2.596 22.683 1.00 69.06 171 ALA A N 1
ATOM 1395 C CA . ALA A 1 171 ? -15.526 3.867 22.683 1.00 69.06 171 ALA A CA 1
ATOM 1396 C C . ALA A 1 171 ? -16.053 4.208 21.281 1.00 69.06 171 ALA A C 1
ATOM 1398 O O . ALA A 1 171 ? -17.199 4.643 21.141 1.00 69.06 171 ALA A O 1
ATOM 1399 N N . TYR A 1 172 ? -15.261 3.927 20.242 1.00 68.19 172 TYR A N 1
ATOM 1400 C CA . TYR A 1 172 ? -15.691 4.062 18.849 1.00 68.19 172 TYR A CA 1
ATOM 1401 C C . TYR A 1 172 ? -16.821 3.096 18.496 1.00 68.19 172 TYR A C 1
ATOM 1403 O O . TYR A 1 172 ? -17.820 3.515 17.910 1.00 68.19 172 TYR A O 1
ATOM 1411 N N . ALA A 1 173 ? -16.711 1.826 18.898 1.00 69.12 173 ALA A N 1
ATOM 1412 C CA . ALA A 1 173 ? -17.759 0.834 18.671 1.00 69.12 173 ALA A CA 1
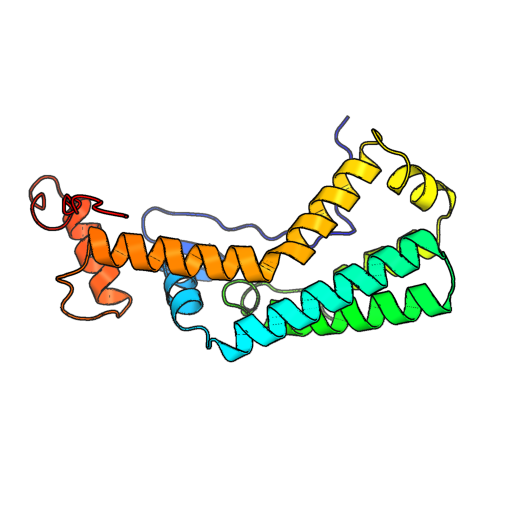ATOM 1413 C C . ALA A 1 173 ? -19.083 1.239 19.342 1.00 69.12 173 ALA A C 1
ATOM 1415 O O . ALA A 1 173 ? -20.144 1.169 18.716 1.00 69.12 173 ALA A O 1
ATOM 1416 N N . ALA A 1 174 ? -19.025 1.724 20.588 1.00 71.25 174 ALA A N 1
ATOM 1417 C CA . ALA A 1 174 ? -20.198 2.192 21.320 1.00 71.25 174 ALA A CA 1
ATOM 1418 C C . ALA A 1 174 ? -20.861 3.409 20.652 1.00 71.25 174 ALA A C 1
ATOM 1420 O O . ALA A 1 174 ? -22.086 3.438 20.502 1.00 71.25 174 ALA A O 1
ATOM 1421 N N . ALA A 1 175 ? -20.077 4.395 20.209 1.00 69.12 175 ALA A N 1
ATOM 1422 C CA . ALA A 1 175 ? -20.623 5.568 19.530 1.00 69.12 175 ALA A CA 1
ATOM 1423 C C . ALA A 1 175 ? -21.171 5.247 18.136 1.00 69.12 175 ALA A C 1
ATOM 1425 O O . ALA A 1 175 ? -22.223 5.762 17.763 1.00 69.12 175 ALA A O 1
ATOM 1426 N N . PHE A 1 176 ? -20.528 4.348 17.389 1.00 70.88 176 PHE A N 1
ATOM 1427 C CA . PHE A 1 176 ? -21.041 3.890 16.101 1.00 70.88 176 PHE A CA 1
ATOM 1428 C C . PHE A 1 176 ? -22.373 3.132 16.243 1.00 70.88 176 PHE A C 1
ATOM 1430 O O . PHE A 1 176 ? -23.308 3.368 15.474 1.00 70.88 176 PHE A O 1
ATOM 1437 N N . GLU A 1 177 ? -22.511 2.264 17.252 1.00 72.38 177 GLU A N 1
ATOM 1438 C CA . GLU A 1 177 ? -23.794 1.615 17.569 1.00 72.38 177 GLU A CA 1
ATOM 1439 C C . GLU A 1 177 ? -24.861 2.639 17.991 1.00 72.38 177 GLU A C 1
ATOM 1441 O O . GLU A 1 177 ? -26.014 2.552 17.559 1.00 72.38 177 GLU A O 1
ATOM 1446 N N . ALA A 1 178 ? -24.485 3.669 18.757 1.00 70.12 178 ALA A N 1
ATOM 1447 C CA . ALA A 1 178 ? -25.387 4.775 19.073 1.00 70.12 178 ALA A CA 1
ATOM 1448 C C . ALA A 1 178 ? -25.842 5.532 17.808 1.00 70.12 178 ALA A C 1
ATOM 1450 O O . ALA A 1 178 ? -27.027 5.851 17.698 1.00 70.12 178 ALA A O 1
ATOM 1451 N N . CYS A 1 179 ? -24.958 5.737 16.820 1.00 66.75 179 CYS A N 1
ATOM 1452 C CA . CYS A 1 179 ? -25.307 6.334 15.523 1.00 66.75 179 CYS A CA 1
ATOM 1453 C C . CYS A 1 179 ? -26.282 5.500 14.702 1.00 66.75 179 CYS A C 1
ATOM 1455 O O . CYS A 1 179 ? -27.117 6.049 13.981 1.00 66.75 179 CYS A O 1
ATOM 1457 N N . ARG A 1 180 ? -26.177 4.173 14.784 1.00 66.94 180 ARG A N 1
ATOM 1458 C CA . ARG A 1 180 ? -27.071 3.260 14.066 1.00 66.94 180 ARG A CA 1
ATOM 1459 C C . ARG A 1 180 ? -28.473 3.199 14.670 1.00 66.94 180 ARG A C 1
ATOM 1461 O O . ARG A 1 180 ? -29.396 2.766 13.979 1.00 66.94 180 ARG A O 1
ATOM 1468 N N . ASN A 1 181 ? -28.653 3.634 15.918 1.00 63.50 181 ASN A N 1
ATOM 1469 C CA . ASN A 1 181 ? -29.956 3.669 16.570 1.00 63.50 181 ASN A CA 1
ATOM 1470 C C . ASN A 1 181 ? -30.728 4.960 16.229 1.00 63.50 181 ASN A C 1
ATOM 1472 O O . ASN A 1 181 ? -30.223 6.062 16.442 1.00 63.50 181 ASN A O 1
ATOM 1476 N N . PRO A 1 182 ? -31.995 4.875 15.772 1.00 53.62 182 PRO A N 1
ATOM 1477 C CA . PRO A 1 182 ? -32.768 6.037 15.317 1.00 53.62 182 PRO A CA 1
ATOM 1478 C C . PRO A 1 182 ? -33.060 7.091 16.406 1.00 53.62 182 PRO A C 1
ATOM 1480 O O . PRO A 1 182 ? -33.437 8.220 16.075 1.00 53.62 182 PRO A O 1
ATOM 1483 N N . SER A 1 183 ? -32.859 6.750 17.684 1.00 57.38 183 SER A N 1
ATOM 1484 C CA . SER A 1 183 ? -32.952 7.639 18.851 1.00 57.38 183 SER A CA 1
ATOM 1485 C C . SER A 1 183 ? -31.635 8.349 19.221 1.00 57.38 183 SER A C 1
ATOM 1487 O O . SER A 1 183 ? -31.681 9.340 19.944 1.00 57.38 183 SER A O 1
ATOM 1489 N N . GLY A 1 184 ? -30.475 7.917 18.708 1.00 52.69 184 GLY A N 1
ATOM 1490 C CA . GLY A 1 184 ? -29.133 8.410 19.078 1.00 52.69 184 GLY A CA 1
ATOM 1491 C C . GLY A 1 184 ? -28.651 9.666 18.337 1.00 52.69 184 GLY A C 1
ATOM 1492 O O . GLY A 1 184 ? -27.452 9.920 18.252 1.00 52.69 184 GLY A O 1
ATOM 1493 N N . ARG A 1 185 ? -29.572 10.468 17.782 1.00 51.16 185 ARG A N 1
ATOM 1494 C CA . ARG A 1 185 ? -29.294 11.557 16.817 1.00 51.16 185 ARG A CA 1
ATOM 1495 C C . ARG A 1 185 ? -28.330 12.659 17.285 1.00 51.16 185 ARG A C 1
ATOM 1497 O O . ARG A 1 185 ? -27.978 13.494 16.455 1.00 51.16 185 ARG A O 1
ATOM 1504 N N . SER A 1 186 ? -27.964 12.735 18.565 1.00 55.19 186 SER A N 1
ATOM 1505 C CA . SER A 1 186 ? -27.117 13.813 19.090 1.00 55.19 186 SER A CA 1
ATOM 1506 C C . SER A 1 186 ? -25.624 13.585 18.862 1.00 55.19 186 SER A C 1
ATOM 1508 O O . SER A 1 186 ? -24.926 14.557 18.604 1.00 55.19 186 SER A O 1
ATOM 1510 N N . ILE A 1 187 ? -25.144 12.337 18.913 1.00 55.25 187 ILE A N 1
ATOM 1511 C CA . ILE A 1 187 ? -23.699 12.042 18.866 1.00 55.25 187 ILE A CA 1
ATOM 1512 C C . ILE A 1 187 ? -23.149 12.175 17.439 1.00 55.25 187 ILE A C 1
ATOM 1514 O O . ILE A 1 187 ? -22.004 12.543 17.261 1.00 55.25 187 ILE A O 1
ATOM 1518 N N . CYS A 1 188 ? -23.975 11.955 16.413 1.00 55.94 188 CYS A N 1
ATOM 1519 C CA . CYS A 1 188 ? -23.502 11.731 15.038 1.00 55.94 188 CYS A CA 1
ATOM 1520 C C . CYS A 1 188 ? -23.797 12.897 14.094 1.00 55.94 188 CYS A C 1
ATOM 1522 O O . CYS A 1 188 ? -23.880 12.714 12.878 1.00 55.94 188 CYS A O 1
ATOM 1524 N N . ARG A 1 189 ? -24.038 14.095 14.640 1.00 58.31 189 ARG A N 1
ATOM 1525 C CA . ARG A 1 189 ? -24.184 15.294 13.814 1.00 58.31 189 ARG A CA 1
ATOM 1526 C C . ARG A 1 189 ? -22.802 15.890 13.563 1.00 58.31 189 ARG A C 1
ATOM 1528 O O . ARG A 1 189 ? -22.138 16.218 14.542 1.00 58.31 189 ARG A O 1
ATOM 1535 N N . PRO A 1 190 ? -22.407 16.098 12.295 1.00 53.88 190 PRO A N 1
ATOM 1536 C CA . PRO A 1 190 ? -21.189 16.834 12.008 1.00 53.88 190 PRO A CA 1
ATOM 1537 C C . PRO A 1 190 ? -21.291 18.215 12.648 1.00 53.88 190 PRO A C 1
ATOM 1539 O O . PRO A 1 190 ? -22.291 18.920 12.452 1.00 53.88 190 PRO A O 1
ATOM 1542 N N . ARG A 1 191 ? -20.271 18.620 13.409 1.00 57.38 191 ARG A N 1
ATOM 1543 C CA . ARG A 1 191 ? -20.157 20.024 13.807 1.00 57.38 191 ARG A CA 1
ATOM 1544 C C . ARG A 1 191 ? -19.960 20.850 12.538 1.00 57.38 191 ARG A C 1
ATOM 1546 O O . ARG A 1 191 ? -19.027 20.625 11.774 1.00 57.38 191 ARG A O 1
ATOM 1553 N N . THR A 1 192 ? -20.823 21.839 12.307 1.00 47.41 192 THR A N 1
ATOM 1554 C CA . THR A 1 192 ? -2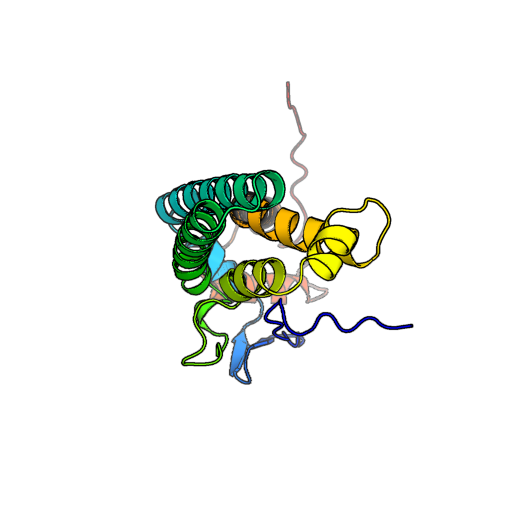0.622 22.837 11.251 1.00 47.41 192 THR A CA 1
ATOM 1555 C C . THR A 1 192 ? -19.437 23.720 11.644 1.00 47.41 192 THR A C 1
ATOM 1557 O O . THR A 1 192 ? -19.612 24.820 12.169 1.00 47.41 192 THR A O 1
ATOM 1560 N N . LYS A 1 193 ? -18.200 23.263 11.427 1.00 47.50 193 LYS A N 1
ATOM 1561 C CA . LYS A 1 193 ? -17.052 24.168 11.448 1.00 47.50 193 LYS A CA 1
ATOM 1562 C C . LYS A 1 193 ? -17.236 25.110 10.262 1.00 47.50 193 LYS A C 1
ATOM 1564 O O . LYS A 1 193 ? -17.124 24.701 9.109 1.00 47.50 193 LYS A O 1
ATOM 1569 N N . ARG A 1 194 ? -17.572 26.379 10.527 1.00 40.28 194 ARG A N 1
ATOM 1570 C CA . ARG A 1 194 ? -17.379 27.448 9.539 1.00 40.28 194 ARG A CA 1
ATOM 1571 C C . ARG A 1 194 ? -15.910 27.394 9.148 1.00 40.28 194 ARG A C 1
ATOM 1573 O O . ARG A 1 194 ? -15.051 27.780 9.935 1.00 40.28 194 ARG A O 1
ATOM 1580 N N . ILE A 1 195 ? -15.640 26.888 7.954 1.00 40.44 195 ILE A N 1
ATOM 1581 C CA . ILE A 1 195 ? -14.328 26.948 7.329 1.00 40.44 195 ILE A CA 1
ATOM 1582 C C . ILE A 1 195 ? -14.070 28.430 7.032 1.00 40.44 195 ILE A C 1
ATOM 1584 O O . ILE A 1 195 ? -14.432 28.939 5.978 1.00 40.44 195 ILE A O 1
ATOM 1588 N N . LEU A 1 196 ? -13.491 29.148 7.991 1.00 39.16 196 LEU A N 1
ATOM 1589 C CA . LEU A 1 196 ? -12.690 30.332 7.706 1.00 39.16 196 LEU A CA 1
ATOM 1590 C C . LEU A 1 196 ? -11.265 29.821 7.491 1.00 39.16 196 LEU A C 1
ATOM 1592 O O . LEU A 1 196 ? -10.465 29.778 8.418 1.00 39.16 196 LEU A O 1
ATOM 1596 N N . ARG A 1 197 ? -10.986 29.346 6.274 1.00 37.59 197 ARG A N 1
ATOM 1597 C CA . ARG A 1 197 ? -9.614 29.183 5.785 1.00 37.59 197 ARG A CA 1
ATOM 1598 C C . ARG A 1 197 ? -9.300 30.438 4.968 1.00 37.59 197 ARG A C 1
ATOM 1600 O O . ARG A 1 197 ? -9.840 30.593 3.876 1.00 37.59 197 ARG A O 1
ATOM 1607 N N . THR A 1 198 ? -8.531 31.352 5.556 1.00 37.59 198 THR A N 1
ATOM 1608 C CA . THR A 1 198 ? -7.725 32.351 4.831 1.00 37.59 198 THR A CA 1
ATOM 1609 C C . THR A 1 198 ? -6.426 31.717 4.383 1.00 37.59 198 THR A C 1
ATOM 1611 O O . THR A 1 198 ? -5.871 30.957 5.210 1.00 37.59 198 THR A O 1
#

Secondary structure (DSSP, 8-state):
-----TTTS----EEE-SSEEEETTEEEETTHHHHHHHT--HHHHHHHHHHHHHHHHHHHHHHHH--HHHHHHHHHHHHHHHHHHTTSTTGGGS---TTS--HHHHHHHHHHH-HHHHHHHHSTTSHHHHHHHHHHHHHHHHHHHHHHHHHHHHHHHHHHHTT-S-SSHHHHHHHHHHHHSTT-TTTTPPP-------